Protein AF-A0A956QL73-F1 (afdb_monomer_lite)

Sequence (363 aa):
AKKAKVKLTELVEAPEGGQEKALEAMLHGGKVELSATGKEKLIGIIKQAIEMTQKPENIEKAQDISLPSGEKVGTTRVDLADLPTERETMMLDAIAKADKFIYLPGFVVTRAVAAAIVARKQELEAQGKQLDVKIIADPGVYPGGDTPNSWGVKFLEDHGITARWAMLTRSGWHDRKIHAKQLITDKGEMTGSTNFSNKGMKDNWETSTFVHFNPDDPKSVADQERSVEQFMELWQNNSFELSTLDLAGCWNRYKPAEGKEYMVEDSRNGAVKKIIGWLEDYEKETAGFMGRLAKRPDIAPVVQSLVDEGYSEGDSILKGVVSVIGERSYYEGLSQLPAYKTLMEEKAKVEAWKAKEARYHKG

Structure (mmCIF, N/CA/C/O backbone):
data_AF-A0A956QL73-F1
#
_entry.id   AF-A0A956QL73-F1
#
loop_
_atom_site.group_PDB
_atom_site.id
_atom_site.type_symbol
_atom_site.label_atom_id
_atom_site.label_alt_id
_atom_site.label_comp_id
_atom_site.label_asym_id
_atom_site.label_entity_id
_atom_site.label_seq_id
_atom_site.pdbx_PDB_ins_code
_atom_site.Cartn_x
_atom_site.Cartn_y
_atom_site.Cartn_z
_atom_site.occupancy
_atom_site.B_iso_or_equiv
_atom_site.auth_seq_id
_atom_site.auth_comp_id
_atom_site.auth_asym_id
_atom_site.auth_atom_id
_atom_site.pdbx_PDB_model_num
ATOM 1 N N . ALA A 1 1 ? 22.065 14.465 -21.845 1.00 51.94 1 ALA A N 1
ATOM 2 C CA . ALA A 1 1 ? 23.199 15.349 -22.201 1.00 51.94 1 ALA A CA 1
ATOM 3 C C . ALA A 1 1 ? 24.400 14.576 -22.757 1.00 51.94 1 ALA A C 1
ATOM 5 O O . ALA A 1 1 ? 24.557 14.558 -23.969 1.00 51.94 1 ALA A O 1
ATOM 6 N N . LYS A 1 2 ? 25.197 13.868 -21.930 1.00 39.53 2 LYS A N 1
ATOM 7 C CA . LYS A 1 2 ? 26.431 13.170 -22.372 1.00 39.53 2 LYS A CA 1
ATOM 8 C C . LYS A 1 2 ? 26.220 12.119 -23.472 1.00 39.53 2 LYS A C 1
ATOM 10 O O . LYS A 1 2 ? 26.904 12.181 -24.484 1.00 39.53 2 LYS A O 1
ATOM 15 N N . LYS A 1 3 ? 25.237 11.217 -23.329 1.00 45.09 3 LYS A N 1
ATOM 16 C CA . LYS A 1 3 ? 24.907 10.222 -24.376 1.00 45.09 3 LYS A CA 1
ATOM 17 C C . LYS A 1 3 ? 24.395 10.857 -25.678 1.00 45.09 3 LYS A C 1
ATOM 19 O O . LYS A 1 3 ? 24.649 10.330 -26.749 1.00 45.09 3 LYS A O 1
ATOM 24 N N . ALA A 1 4 ? 23.733 12.011 -25.583 1.00 56.50 4 ALA A N 1
ATOM 25 C CA . ALA A 1 4 ? 23.199 12.747 -26.731 1.00 56.50 4 ALA A CA 1
ATOM 26 C C . ALA A 1 4 ? 24.195 13.764 -27.329 1.00 56.50 4 ALA A C 1
ATOM 28 O O . ALA A 1 4 ? 23.883 14.385 -28.337 1.00 56.50 4 ALA A O 1
ATOM 29 N N . LYS A 1 5 ? 25.372 13.962 -26.707 1.00 69.81 5 LYS A N 1
ATOM 30 C CA . LYS A 1 5 ? 26.350 15.017 -27.043 1.00 69.81 5 LYS A CA 1
ATOM 31 C C . LYS A 1 5 ? 25.739 16.430 -27.110 1.00 69.81 5 LYS A C 1
ATOM 33 O O . LYS A 1 5 ? 26.093 17.223 -27.971 1.00 69.81 5 LYS A O 1
ATOM 38 N N . VAL A 1 6 ? 24.824 16.747 -26.191 1.00 69.38 6 VAL A N 1
ATOM 39 C CA . VAL A 1 6 ? 24.151 18.058 -26.125 1.00 69.38 6 VAL A CA 1
ATOM 40 C C . VAL A 1 6 ? 24.412 18.722 -24.778 1.00 69.38 6 VAL A C 1
ATOM 42 O O . VAL A 1 6 ? 24.282 18.058 -23.740 1.00 69.38 6 VAL A O 1
ATOM 45 N N . LYS A 1 7 ? 24.735 20.022 -24.782 1.00 80.12 7 LYS A N 1
ATOM 46 C CA . LYS A 1 7 ? 24.772 20.845 -23.567 1.00 80.12 7 LYS A CA 1
ATOM 47 C C . LYS A 1 7 ? 23.353 21.282 -23.207 1.00 80.12 7 LYS A C 1
ATOM 49 O O . LYS A 1 7 ? 22.652 21.864 -24.023 1.00 80.12 7 LYS A O 1
ATOM 54 N N . LEU A 1 8 ? 22.923 20.992 -21.979 1.00 75.62 8 LEU A N 1
ATOM 55 C CA . LEU A 1 8 ? 21.570 21.322 -21.500 1.00 75.62 8 LEU A CA 1
ATOM 56 C C . LEU A 1 8 ? 21.288 22.829 -21.523 1.00 75.62 8 LEU A C 1
ATOM 58 O O . LEU A 1 8 ? 20.163 23.231 -21.794 1.00 75.62 8 LEU A O 1
ATOM 62 N N . THR A 1 9 ? 22.316 23.648 -21.302 1.00 80.62 9 THR A N 1
ATOM 63 C CA . THR A 1 9 ? 22.237 25.113 -21.342 1.00 80.62 9 THR A CA 1
ATOM 64 C C . THR A 1 9 ? 21.875 25.663 -22.721 1.00 80.62 9 THR A C 1
ATOM 66 O O . THR A 1 9 ? 21.315 26.746 -22.803 1.00 80.62 9 THR A O 1
ATOM 69 N N . GLU A 1 10 ? 22.131 24.921 -23.802 1.00 82.69 10 GLU A N 1
ATOM 70 C CA . GLU A 1 10 ? 21.783 25.329 -25.172 1.00 82.69 10 GLU A CA 1
ATOM 71 C C . GLU A 1 10 ? 20.308 25.054 -25.513 1.00 82.69 10 GLU A C 1
ATOM 73 O O . GLU A 1 10 ? 19.821 25.497 -26.551 1.00 82.69 10 GLU A O 1
ATOM 78 N N . LEU A 1 11 ? 19.589 24.310 -24.664 1.00 84.25 11 LEU A N 1
ATOM 79 C CA . LEU A 1 11 ? 18.207 23.877 -24.911 1.00 84.25 11 LEU A CA 1
ATOM 80 C C . LEU A 1 11 ? 17.159 24.792 -24.290 1.00 84.25 11 LEU A C 1
ATOM 82 O O . LEU A 1 11 ? 15.985 24.694 -24.643 1.00 84.25 11 LEU A O 1
ATOM 86 N N . VAL A 1 12 ? 17.576 25.662 -23.378 1.00 85.44 12 VAL A N 1
ATOM 87 C CA . VAL A 1 12 ? 16.699 26.550 -22.622 1.00 85.44 12 VAL A CA 1
ATOM 88 C C . VAL A 1 12 ? 16.909 27.993 -23.045 1.00 85.44 12 VAL A C 1
ATOM 90 O O . VAL A 1 12 ? 18.023 28.414 -23.352 1.00 85.44 12 VAL A O 1
ATOM 93 N N . GLU A 1 13 ? 15.822 28.747 -23.079 1.00 84.56 13 GLU A N 1
ATOM 94 C CA . GLU A 1 13 ? 15.835 30.174 -23.351 1.00 84.56 13 GLU A CA 1
ATOM 95 C C . GLU A 1 13 ? 16.077 30.928 -22.040 1.00 84.56 13 GLU A C 1
ATOM 97 O O . GLU A 1 13 ? 15.314 30.810 -21.081 1.00 84.56 13 GLU A O 1
ATOM 102 N N . ALA A 1 14 ? 17.190 31.659 -21.972 1.00 80.94 14 ALA A N 1
ATOM 103 C CA . ALA A 1 14 ? 17.545 32.501 -20.836 1.00 80.94 14 ALA A CA 1
ATOM 104 C C . ALA A 1 14 ? 18.473 33.640 -21.292 1.00 80.94 14 ALA A C 1
ATOM 106 O O . ALA A 1 14 ? 19.199 33.466 -22.278 1.00 80.94 14 ALA A O 1
ATOM 107 N N . PRO A 1 15 ? 18.499 34.778 -20.570 1.00 76.94 15 PRO A N 1
ATOM 108 C CA . PRO A 1 15 ? 19.497 35.824 -20.779 1.00 76.94 15 PRO A CA 1
ATOM 109 C C . PRO A 1 15 ? 20.923 35.266 -20.707 1.00 76.94 15 PRO A C 1
ATOM 111 O O . PRO A 1 15 ? 21.173 34.261 -20.037 1.00 76.94 15 PRO A O 1
ATOM 114 N N . GLU A 1 16 ? 21.867 35.922 -21.378 1.00 73.94 16 GLU A N 1
ATOM 115 C CA . GLU A 1 16 ? 23.269 35.500 -21.418 1.00 73.94 16 GLU A CA 1
ATOM 116 C C . GLU A 1 16 ? 23.855 35.358 -19.997 1.00 73.94 16 GLU A C 1
ATOM 118 O O . GLU A 1 16 ? 23.771 36.276 -19.182 1.00 73.94 16 GLU A O 1
ATOM 123 N N . GLY A 1 17 ? 24.379 34.171 -19.665 1.00 73.25 17 GLY A N 1
ATOM 124 C CA . GLY A 1 17 ? 24.867 33.832 -18.320 1.00 73.25 17 GLY A CA 1
ATOM 125 C C . GLY A 1 17 ? 23.788 33.382 -17.319 1.00 73.25 17 GLY A C 1
ATOM 126 O O . GLY A 1 17 ? 24.114 33.039 -16.185 1.00 73.25 17 GLY A O 1
ATOM 127 N N . GLY A 1 18 ? 22.510 33.357 -17.711 1.00 79.75 18 GLY A N 1
ATOM 128 C CA . GLY A 1 18 ? 21.372 32.953 -16.873 1.00 79.75 18 GLY A CA 1
ATOM 129 C C . GLY A 1 18 ? 20.929 31.492 -17.026 1.00 79.75 18 GLY A C 1
ATOM 130 O O . GLY A 1 18 ? 20.024 31.055 -16.317 1.00 79.75 18 GLY A O 1
ATOM 131 N N . GLN A 1 19 ? 21.541 30.725 -17.932 1.00 82.38 19 GLN A N 1
ATOM 132 C CA . GLN A 1 19 ? 21.083 29.382 -18.308 1.00 82.38 19 GLN A CA 1
ATOM 133 C C . GLN A 1 19 ? 21.175 28.367 -17.158 1.00 82.38 19 GLN A C 1
ATOM 135 O O . GLN A 1 19 ? 20.284 27.534 -17.007 1.00 82.38 19 GLN A O 1
ATOM 140 N N . GLU A 1 20 ? 22.220 28.431 -16.327 1.00 79.75 20 GLU A N 1
ATOM 141 C CA . GLU A 1 20 ? 22.354 27.536 -15.166 1.00 79.75 20 GLU A CA 1
ATOM 142 C C . GLU A 1 20 ? 21.289 27.816 -14.108 1.00 79.75 20 GLU A C 1
ATOM 144 O O . GLU A 1 20 ? 20.654 26.881 -13.632 1.00 79.75 20 GLU A O 1
ATOM 149 N N . LYS A 1 21 ? 21.006 29.093 -13.825 1.00 80.19 21 LYS A N 1
ATOM 150 C CA . LYS A 1 21 ? 19.926 29.483 -12.906 1.00 80.19 21 LYS A CA 1
ATOM 151 C C . LYS A 1 21 ? 18.554 29.062 -13.420 1.00 80.19 21 LYS A C 1
ATOM 153 O O . LYS A 1 21 ? 17.709 28.654 -12.632 1.00 80.19 21 LYS A O 1
ATOM 158 N N . ALA A 1 22 ? 18.326 29.140 -14.732 1.00 77.69 22 ALA A N 1
ATOM 159 C CA . ALA A 1 22 ? 17.091 28.654 -15.337 1.00 77.69 22 ALA A CA 1
ATOM 160 C C . ALA A 1 22 ? 16.952 27.129 -15.174 1.00 77.69 22 ALA A C 1
ATOM 162 O O . ALA A 1 22 ? 15.900 26.644 -14.763 1.00 77.69 22 ALA A O 1
ATOM 163 N N . LEU A 1 23 ? 18.023 26.366 -15.418 1.00 78.88 23 LEU A N 1
ATOM 164 C CA . LEU A 1 23 ? 18.033 24.913 -15.208 1.00 78.88 23 LEU A CA 1
ATOM 165 C C . LEU A 1 23 ? 17.853 24.531 -13.731 1.00 78.88 23 LEU A C 1
ATOM 167 O O . LEU A 1 23 ? 17.123 23.590 -13.432 1.00 78.88 23 LEU A O 1
ATOM 171 N N . GLU A 1 24 ? 18.473 25.265 -12.811 1.00 78.25 24 GLU A N 1
ATOM 172 C CA . GLU A 1 24 ? 18.319 25.071 -11.368 1.00 78.25 24 GLU A CA 1
ATOM 173 C C . GLU A 1 24 ? 16.883 25.371 -10.919 1.00 78.25 24 GLU A C 1
ATOM 175 O O . GLU A 1 24 ? 16.262 24.560 -10.235 1.00 78.25 24 GLU A O 1
ATOM 180 N N . ALA A 1 25 ? 16.288 26.465 -11.404 1.00 74.31 25 ALA A N 1
ATOM 181 C CA . ALA A 1 25 ? 14.878 26.765 -11.172 1.00 74.31 25 ALA A CA 1
ATOM 182 C C . ALA A 1 25 ? 13.958 25.649 -11.698 1.00 74.31 25 ALA A C 1
ATOM 184 O O . ALA A 1 25 ? 12.982 25.300 -11.035 1.00 74.31 25 ALA A O 1
ATOM 185 N N . MET A 1 26 ? 14.284 25.040 -12.845 1.00 76.19 26 MET A N 1
ATOM 186 C CA . MET A 1 26 ? 13.537 23.906 -13.401 1.00 76.19 26 MET A CA 1
ATOM 187 C C . MET A 1 26 ? 13.586 22.668 -12.491 1.00 76.19 26 MET A C 1
ATOM 189 O O . MET A 1 26 ? 12.566 22.003 -12.311 1.00 76.19 26 MET A O 1
ATOM 193 N N . LEU A 1 27 ? 14.734 22.377 -11.868 1.00 69.88 27 LEU A N 1
ATOM 194 C CA . LEU A 1 27 ? 14.871 21.279 -10.896 1.00 69.88 27 LEU A CA 1
ATOM 195 C C . LEU A 1 27 ? 13.998 21.481 -9.647 1.00 69.88 27 LEU A C 1
ATOM 197 O O . LEU A 1 27 ? 13.644 20.511 -8.979 1.00 69.88 27 LEU A O 1
ATOM 201 N N . HIS A 1 28 ? 13.601 22.723 -9.373 1.00 69.12 28 HIS A N 1
ATOM 202 C CA . HIS A 1 28 ? 12.708 23.097 -8.280 1.00 69.12 28 HIS A CA 1
ATOM 203 C C . HIS A 1 28 ? 11.270 23.408 -8.740 1.00 69.12 28 HIS A C 1
ATOM 205 O O . HIS A 1 28 ? 10.498 24.011 -7.997 1.00 69.12 28 HIS A O 1
ATOM 211 N N . GLY A 1 29 ? 10.884 22.975 -9.948 1.00 59.59 29 GLY A N 1
ATOM 212 C CA . GLY A 1 29 ? 9.512 23.088 -10.463 1.00 59.59 29 GLY A CA 1
ATOM 213 C C . GLY A 1 29 ? 9.185 24.407 -11.174 1.00 59.59 29 GLY A C 1
ATOM 214 O O . GLY A 1 29 ? 8.025 24.656 -11.505 1.00 59.59 29 GLY A O 1
ATOM 215 N N . GLY A 1 30 ? 10.185 25.251 -11.429 1.00 70.88 30 GLY A N 1
ATOM 216 C CA . GLY A 1 30 ? 10.055 26.444 -12.261 1.00 70.88 30 GLY A CA 1
ATOM 217 C C . GLY A 1 30 ? 9.801 26.105 -13.733 1.00 70.88 30 GLY A C 1
ATOM 218 O O . GLY A 1 30 ? 10.266 25.090 -14.250 1.00 70.88 30 GLY A O 1
ATOM 219 N N . LYS A 1 31 ? 9.058 26.971 -14.431 1.00 76.38 31 LYS A N 1
ATOM 220 C CA . LYS A 1 31 ? 8.836 26.857 -15.879 1.00 76.38 31 LYS A CA 1
ATOM 221 C C . LYS A 1 31 ? 9.958 27.570 -16.627 1.00 76.38 31 LYS A C 1
ATOM 223 O O . LYS A 1 31 ? 10.271 28.712 -16.306 1.00 76.38 31 LYS A O 1
ATOM 228 N N . VAL A 1 32 ? 10.519 26.911 -17.637 1.00 79.56 32 VAL A N 1
ATOM 229 C CA . VAL A 1 32 ? 11.550 27.473 -18.518 1.00 79.56 32 VAL A CA 1
ATOM 230 C C . VAL A 1 32 ? 11.143 27.215 -19.960 1.00 79.56 32 VAL A C 1
ATOM 232 O O . VAL A 1 32 ? 10.669 26.125 -20.286 1.00 79.56 32 VAL A O 1
ATOM 235 N N . GLU A 1 33 ? 11.301 28.217 -20.816 1.00 84.56 33 GLU A N 1
ATOM 236 C CA . GLU A 1 33 ? 11.023 28.072 -22.241 1.00 84.56 33 GLU A CA 1
ATOM 237 C C . GLU A 1 33 ? 12.184 27.383 -22.965 1.00 84.56 33 GLU A C 1
ATOM 239 O O . GLU A 1 33 ? 13.348 27.488 -22.575 1.00 84.56 33 GLU A O 1
ATOM 244 N N . LEU A 1 34 ? 11.868 26.648 -24.031 1.00 86.88 34 LEU A N 1
ATOM 245 C CA . LEU A 1 34 ? 12.882 26.043 -24.889 1.00 86.88 34 LEU A CA 1
ATOM 246 C C . LEU A 1 34 ? 13.434 27.080 -25.866 1.00 86.88 34 LEU A C 1
ATOM 248 O O . LEU A 1 34 ? 12.662 27.757 -26.550 1.00 86.88 34 LEU A O 1
ATOM 252 N N . SER A 1 35 ? 14.759 27.101 -26.014 1.00 88.81 35 SER A N 1
ATOM 253 C CA . SER A 1 35 ? 15.435 27.860 -27.071 1.00 88.81 35 SER A CA 1
ATOM 254 C C . SER A 1 35 ? 15.035 27.341 -28.461 1.00 88.81 35 SER A C 1
ATOM 256 O O . SER A 1 35 ? 14.454 26.259 -28.596 1.00 88.81 35 SER A O 1
ATOM 258 N N . ALA A 1 36 ? 15.396 28.062 -29.526 1.00 88.69 36 ALA A N 1
ATOM 259 C CA . ALA A 1 36 ? 15.211 27.579 -30.899 1.00 88.69 36 ALA A CA 1
ATOM 260 C C . ALA A 1 36 ? 15.843 26.185 -31.115 1.00 88.69 36 ALA A C 1
ATOM 262 O O . ALA A 1 36 ? 15.181 25.275 -31.614 1.00 88.69 36 ALA A O 1
ATOM 263 N N . THR A 1 37 ? 17.073 25.984 -30.631 1.00 86.81 37 THR A N 1
ATOM 264 C CA . THR A 1 37 ? 17.778 24.692 -30.657 1.00 86.81 37 THR A CA 1
ATOM 265 C C . THR A 1 37 ? 17.057 23.621 -29.829 1.00 86.81 37 THR A C 1
ATOM 267 O O . THR A 1 37 ? 16.984 22.458 -30.232 1.00 86.81 37 THR A O 1
ATOM 270 N N . GLY A 1 38 ? 16.504 23.994 -28.670 1.00 86.50 38 GLY A N 1
ATOM 271 C CA . GLY A 1 38 ? 15.701 23.105 -27.827 1.00 86.50 38 GLY A CA 1
ATOM 272 C C . GLY A 1 38 ? 14.428 22.628 -28.527 1.00 86.50 38 GLY A C 1
ATOM 273 O O . GLY A 1 38 ? 14.144 21.428 -28.542 1.00 86.50 38 GLY A O 1
ATOM 274 N N . LYS A 1 39 ? 13.704 23.552 -29.170 1.00 90.06 39 LYS A N 1
ATOM 275 C CA . LYS A 1 39 ? 12.500 23.269 -29.967 1.00 90.06 39 LYS A CA 1
ATOM 276 C C . LYS A 1 39 ? 12.820 22.353 -31.149 1.00 90.06 39 LYS A C 1
ATOM 278 O O . LYS A 1 39 ? 12.128 21.357 -31.344 1.00 90.06 39 LYS A O 1
ATOM 283 N N . GLU A 1 40 ? 13.894 22.630 -31.889 1.00 90.31 40 GLU A N 1
ATOM 284 C CA . GLU A 1 40 ? 14.329 21.800 -33.019 1.00 90.31 40 GLU A CA 1
ATOM 285 C C . GLU A 1 40 ? 14.643 20.361 -32.586 1.00 90.31 40 GLU A C 1
ATOM 287 O O . GLU A 1 40 ? 14.163 19.405 -33.199 1.00 90.31 40 GLU A O 1
ATOM 292 N N . LYS A 1 41 ? 15.385 20.182 -31.485 1.00 85.94 41 LYS A N 1
ATOM 293 C CA . LYS A 1 41 ? 15.689 18.842 -30.962 1.00 85.94 41 LYS A CA 1
ATOM 294 C C . LYS A 1 41 ? 14.451 18.109 -30.461 1.00 85.94 41 LYS A C 1
ATOM 296 O O . LYS A 1 41 ? 14.337 16.911 -30.711 1.00 85.94 41 LYS A O 1
ATOM 301 N N . LEU A 1 42 ? 13.530 18.799 -29.787 1.00 85.81 42 LEU A N 1
ATOM 302 C CA . LEU A 1 42 ? 12.261 18.205 -29.367 1.00 85.81 42 LEU A CA 1
ATOM 303 C C . LEU A 1 42 ? 11.462 17.712 -30.581 1.00 85.81 42 LEU A C 1
ATOM 305 O O . LEU A 1 42 ? 11.022 16.566 -30.594 1.00 85.81 42 LEU A O 1
ATOM 309 N N . ILE A 1 43 ? 11.341 18.538 -31.624 1.00 88.88 43 ILE A N 1
ATOM 310 C CA . ILE A 1 43 ? 10.680 18.158 -32.881 1.00 88.88 43 ILE A CA 1
ATOM 311 C C . ILE A 1 43 ? 11.383 16.957 -33.524 1.00 88.88 43 ILE A C 1
ATOM 313 O O . ILE A 1 43 ? 10.711 16.040 -33.988 1.00 88.88 43 ILE A O 1
ATOM 317 N N . GLY A 1 44 ? 12.718 16.928 -33.533 1.00 88.25 44 GLY A N 1
ATOM 318 C CA . GLY A 1 44 ? 13.492 15.794 -34.039 1.00 88.25 44 GLY A CA 1
ATOM 319 C C . GLY A 1 44 ? 13.195 14.489 -33.296 1.00 88.25 44 GLY A C 1
ATOM 320 O O . GLY A 1 44 ? 12.982 13.463 -33.935 1.00 88.25 44 GLY A O 1
ATOM 321 N N . ILE A 1 45 ? 13.105 14.532 -31.963 1.00 84.50 45 ILE A N 1
ATOM 322 C CA . ILE A 1 45 ? 12.739 13.369 -31.138 1.00 84.50 45 ILE A CA 1
ATOM 323 C C . ILE A 1 45 ? 11.304 12.921 -31.435 1.00 84.50 45 ILE A C 1
ATOM 325 O O . ILE A 1 45 ? 11.061 11.726 -31.585 1.00 84.50 45 ILE A O 1
ATOM 329 N N . ILE A 1 46 ? 10.361 13.860 -31.563 1.00 84.50 46 ILE A N 1
ATOM 330 C CA . ILE A 1 46 ? 8.966 13.552 -31.915 1.00 84.50 46 ILE A CA 1
ATOM 331 C C . ILE A 1 46 ? 8.901 12.872 -33.287 1.00 84.50 46 ILE A C 1
ATOM 333 O O . ILE A 1 46 ? 8.247 11.842 -33.426 1.00 84.50 46 ILE A O 1
ATOM 337 N N . LYS A 1 47 ? 9.614 13.400 -34.290 1.00 88.44 47 LYS A N 1
ATOM 338 C CA . LYS A 1 47 ? 9.685 12.793 -35.627 1.00 88.44 47 LYS A CA 1
ATOM 339 C C . LYS A 1 47 ? 10.284 11.394 -35.582 1.00 88.44 47 LYS A C 1
ATOM 341 O O . LYS A 1 47 ? 9.690 10.486 -36.141 1.00 88.44 47 LYS A O 1
ATOM 346 N N . GLN A 1 48 ? 11.385 11.197 -34.859 1.00 86.88 48 GLN A N 1
ATOM 347 C CA . GLN A 1 48 ? 11.975 9.869 -34.680 1.00 86.88 48 GLN A CA 1
ATOM 348 C C . GLN A 1 48 ? 11.009 8.895 -34.000 1.00 86.88 48 GLN A C 1
ATOM 350 O O . GLN A 1 48 ? 10.935 7.738 -34.399 1.00 86.88 48 GLN A O 1
ATOM 355 N N . ALA A 1 49 ? 10.251 9.342 -32.996 1.00 83.38 49 ALA A N 1
ATOM 356 C CA . ALA A 1 49 ? 9.238 8.508 -32.359 1.00 83.38 49 ALA A CA 1
ATOM 357 C C . ALA A 1 49 ? 8.137 8.103 -33.355 1.00 83.38 49 ALA A C 1
ATOM 359 O O . ALA A 1 49 ? 7.779 6.930 -33.408 1.00 83.38 49 ALA A O 1
ATOM 360 N N . ILE A 1 50 ? 7.662 9.039 -34.184 1.00 85.44 50 ILE A N 1
ATOM 361 C CA . ILE A 1 50 ? 6.689 8.767 -35.255 1.00 85.44 50 ILE A CA 1
ATOM 362 C C . ILE A 1 50 ? 7.272 7.802 -36.300 1.00 85.44 50 ILE A C 1
ATOM 364 O O . ILE A 1 50 ? 6.628 6.832 -36.678 1.00 85.44 50 ILE A O 1
ATOM 368 N N . GLU A 1 51 ? 8.502 8.025 -36.756 1.00 90.06 51 GLU A N 1
ATOM 369 C CA . GLU A 1 51 ? 9.174 7.141 -37.717 1.00 90.06 51 GLU A CA 1
ATOM 370 C C . GLU A 1 51 ? 9.341 5.726 -37.153 1.00 90.06 51 GLU A C 1
ATOM 372 O O . GLU A 1 51 ? 9.127 4.742 -37.857 1.00 90.06 51 GLU A O 1
ATOM 377 N N . MET A 1 52 ? 9.678 5.608 -35.865 1.00 83.94 52 MET A N 1
ATOM 378 C CA . MET A 1 52 ? 9.778 4.323 -35.178 1.00 83.94 52 MET A CA 1
ATOM 379 C C . MET A 1 52 ? 8.429 3.604 -35.115 1.00 83.94 52 MET A C 1
ATOM 381 O O . MET A 1 52 ? 8.395 2.400 -35.364 1.00 83.94 52 MET A O 1
ATOM 385 N N . THR A 1 53 ? 7.325 4.296 -34.815 1.00 79.44 53 THR A N 1
ATOM 386 C CA . THR A 1 53 ? 5.990 3.668 -34.794 1.00 79.44 53 THR A CA 1
ATOM 387 C C . THR A 1 53 ? 5.498 3.293 -36.191 1.00 79.44 53 THR A C 1
ATOM 389 O O . THR A 1 53 ? 4.744 2.335 -36.322 1.00 79.44 53 THR A O 1
ATOM 392 N N . GLN A 1 54 ? 5.972 3.977 -37.236 1.00 88.88 54 GLN A N 1
ATOM 393 C CA . GLN A 1 54 ? 5.646 3.692 -38.638 1.00 88.88 54 GLN A CA 1
ATOM 394 C C . GLN A 1 54 ? 6.581 2.684 -39.323 1.00 88.88 54 GLN A C 1
ATOM 396 O O . GLN A 1 54 ? 6.455 2.443 -40.525 1.00 88.88 54 GLN A O 1
ATOM 401 N N . LYS A 1 55 ? 7.524 2.069 -38.600 1.00 92.69 55 LYS A N 1
ATOM 402 C CA . LYS A 1 55 ? 8.339 0.989 -39.172 1.00 92.69 55 LYS A CA 1
ATOM 403 C C . LYS A 1 55 ? 7.444 -0.157 -39.661 1.00 92.69 55 LYS A C 1
ATOM 405 O O . LYS A 1 55 ? 6.528 -0.524 -38.925 1.00 92.69 55 LYS A O 1
ATOM 410 N N . PRO A 1 56 ? 7.738 -0.774 -40.823 1.00 91.81 56 PRO A N 1
ATOM 411 C CA . PRO A 1 56 ? 6.934 -1.872 -41.362 1.00 91.81 56 PRO A CA 1
ATOM 412 C C . PRO A 1 56 ? 6.656 -2.982 -40.342 1.00 91.81 56 PRO A C 1
ATOM 414 O O . PRO A 1 56 ? 5.509 -3.363 -40.171 1.00 91.81 56 PRO A O 1
ATOM 417 N N . GLU A 1 57 ? 7.671 -3.394 -39.575 1.00 90.88 57 GLU A N 1
ATOM 418 C CA . GLU A 1 57 ? 7.550 -4.408 -38.514 1.00 90.88 57 GLU A CA 1
ATOM 419 C C . GLU A 1 57 ? 6.548 -4.023 -37.408 1.00 90.88 57 GLU A C 1
ATOM 421 O O . GLU A 1 57 ? 5.873 -4.877 -36.842 1.00 90.88 57 GLU A O 1
ATOM 426 N N . ASN A 1 58 ? 6.456 -2.734 -37.064 1.00 82.62 58 ASN A N 1
ATOM 427 C CA . ASN A 1 58 ? 5.535 -2.246 -36.036 1.00 82.62 58 ASN A CA 1
ATOM 428 C C . ASN A 1 58 ? 4.119 -2.070 -36.589 1.00 82.62 58 ASN A C 1
ATOM 430 O O . ASN A 1 58 ? 3.156 -2.341 -35.876 1.00 82.62 58 ASN A O 1
ATOM 434 N N . ILE A 1 59 ? 3.992 -1.656 -37.853 1.00 88.12 59 ILE A N 1
ATOM 435 C CA . ILE A 1 59 ? 2.705 -1.609 -38.555 1.00 88.12 59 ILE A CA 1
ATOM 436 C C . ILE A 1 59 ? 2.135 -3.022 -38.695 1.00 88.12 59 ILE A C 1
ATOM 438 O O . ILE A 1 59 ? 0.964 -3.223 -38.398 1.00 88.12 59 ILE A O 1
ATOM 442 N N . GLU A 1 60 ? 2.957 -3.997 -39.082 1.00 87.88 60 GLU A N 1
ATOM 443 C CA . GLU A 1 60 ? 2.564 -5.404 -39.195 1.00 87.88 60 GLU A CA 1
ATOM 444 C C . GLU A 1 60 ? 2.073 -5.949 -37.849 1.00 87.88 60 GLU A C 1
ATOM 446 O O . GLU A 1 60 ? 0.962 -6.463 -37.765 1.00 87.88 60 GLU A O 1
ATOM 451 N N . LYS A 1 61 ? 2.824 -5.721 -36.761 1.00 83.00 61 LYS A N 1
ATOM 452 C CA . LYS A 1 61 ? 2.386 -6.077 -35.399 1.00 83.00 61 LYS A CA 1
ATOM 453 C C . LYS A 1 61 ? 1.088 -5.387 -34.978 1.00 83.00 61 LYS A C 1
ATOM 455 O O . LYS A 1 61 ? 0.285 -5.984 -34.273 1.00 83.00 61 LYS A O 1
ATOM 460 N N . ALA A 1 62 ? 0.880 -4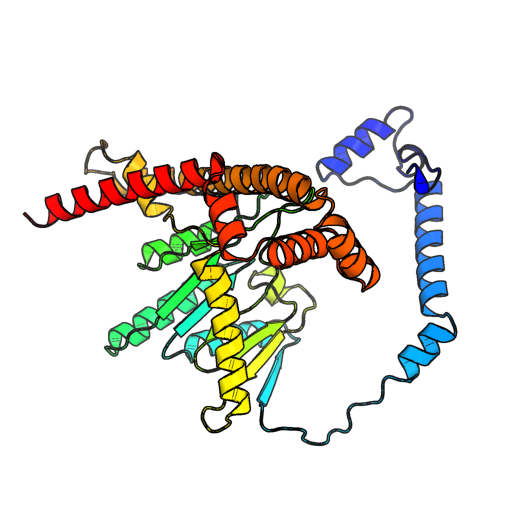.129 -35.368 1.00 79.94 62 ALA A N 1
ATOM 461 C CA . ALA A 1 62 ? -0.357 -3.413 -35.065 1.00 79.94 62 ALA A CA 1
ATOM 462 C C . ALA A 1 62 ? -1.549 -3.948 -35.878 1.00 79.94 62 ALA A C 1
ATOM 464 O O . ALA A 1 62 ? -2.671 -3.955 -35.382 1.00 79.94 62 ALA A O 1
ATOM 465 N N . GLN A 1 63 ? -1.312 -4.400 -37.111 1.00 82.44 63 GLN A N 1
ATOM 466 C CA . GLN A 1 63 ? -2.318 -5.017 -37.979 1.00 82.44 63 GLN A CA 1
ATOM 467 C C . GLN A 1 63 ? -2.655 -6.458 -37.575 1.00 82.44 63 GLN A C 1
ATOM 469 O O . GLN A 1 63 ? -3.761 -6.912 -37.855 1.00 82.44 63 GLN A O 1
ATOM 474 N N . ASP A 1 64 ? -1.743 -7.145 -36.885 1.00 79.69 64 ASP A N 1
ATOM 475 C CA . ASP A 1 64 ? -1.971 -8.461 -36.270 1.00 79.69 64 ASP A CA 1
ATOM 476 C C . ASP A 1 64 ? -2.943 -8.404 -35.070 1.00 79.69 64 ASP A C 1
ATOM 478 O O . ASP A 1 64 ? -3.426 -9.423 -34.578 1.00 79.69 64 ASP A O 1
ATOM 482 N N . ILE A 1 65 ? -3.304 -7.203 -34.604 1.00 75.81 65 ILE A N 1
ATOM 483 C CA . ILE A 1 65 ? -4.348 -7.023 -33.592 1.00 75.81 65 ILE A CA 1
ATOM 484 C C . ILE A 1 65 ? -5.715 -7.230 -34.257 1.00 75.81 65 ILE A C 1
ATOM 486 O O . ILE A 1 65 ? -6.312 -6.311 -34.819 1.00 75.81 65 ILE A O 1
ATOM 490 N N . SER A 1 66 ? -6.235 -8.454 -34.179 1.00 72.88 66 SER A N 1
ATOM 491 C CA . SER A 1 66 ? -7.595 -8.762 -34.621 1.00 72.88 66 SER A CA 1
ATOM 492 C C . SER A 1 66 ? -8.636 -8.076 -33.734 1.00 72.88 66 SER A C 1
ATOM 494 O O . SER A 1 66 ? -8.471 -8.003 -32.513 1.00 72.88 66 SER A O 1
ATOM 496 N N . LEU A 1 67 ? -9.755 -7.651 -34.329 1.00 69.81 67 LEU A N 1
ATOM 497 C CA . LEU A 1 67 ? -10.928 -7.257 -33.551 1.00 69.81 67 LEU A CA 1
ATOM 498 C C . LEU A 1 67 ? -11.351 -8.424 -32.639 1.00 69.81 67 LEU A C 1
ATOM 500 O O . LEU A 1 67 ? -11.338 -9.574 -33.090 1.00 69.81 67 LEU A O 1
ATOM 504 N N . PRO A 1 68 ? -11.728 -8.160 -31.376 1.00 66.50 68 PRO A N 1
ATOM 505 C CA . PRO A 1 68 ? -12.200 -9.209 -30.483 1.00 66.50 68 PRO A CA 1
ATOM 506 C C . PRO A 1 68 ? -13.404 -9.916 -31.116 1.00 66.50 68 PRO A C 1
ATOM 508 O O . PRO A 1 68 ? -14.292 -9.262 -31.663 1.00 66.50 68 PRO A O 1
ATOM 511 N N . SER A 1 69 ? -13.445 -11.249 -31.036 1.00 69.19 69 SER A N 1
ATOM 512 C CA . SER A 1 69 ? -14.419 -12.081 -31.763 1.00 69.19 69 SER A CA 1
ATOM 513 C C . SER A 1 69 ? -15.880 -11.855 -31.350 1.00 69.19 69 SER A C 1
ATOM 515 O O . SER A 1 69 ? -16.780 -12.427 -31.960 1.00 69.19 69 SER A O 1
ATOM 517 N N . GLY A 1 70 ? -16.137 -11.067 -30.298 1.00 62.00 70 GLY A N 1
ATOM 518 C CA . GLY A 1 70 ? -17.458 -10.901 -29.679 1.00 62.00 70 GLY A CA 1
ATOM 519 C C . GLY A 1 70 ? -18.010 -12.194 -29.066 1.00 62.00 70 GLY A C 1
ATOM 520 O O . GLY A 1 70 ? -19.072 -12.183 -28.446 1.00 62.00 70 GLY A O 1
ATOM 521 N N . GLU A 1 71 ? -17.296 -13.307 -29.228 1.00 74.81 71 GLU A N 1
ATOM 522 C CA . GLU A 1 71 ? -17.657 -14.604 -28.700 1.00 74.81 71 GLU A CA 1
ATOM 523 C C . GLU A 1 71 ? -17.492 -14.577 -27.185 1.00 74.81 71 GLU A C 1
ATOM 525 O O . GLU A 1 71 ? -16.488 -14.098 -26.648 1.00 74.81 71 GLU A O 1
ATOM 530 N N . LYS A 1 72 ? -18.500 -15.080 -26.473 1.00 68.31 72 LYS A N 1
ATOM 531 C CA . LYS A 1 72 ? -18.426 -15.186 -25.021 1.00 68.31 72 LYS A CA 1
ATOM 532 C C . LYS A 1 72 ? -17.400 -16.258 -24.663 1.00 68.31 72 LYS A C 1
ATOM 534 O O . LYS A 1 72 ? -17.709 -17.446 -24.670 1.00 68.31 72 LYS A O 1
ATOM 539 N N . VAL A 1 73 ? -16.195 -15.827 -24.310 1.00 67.19 73 VAL A N 1
ATOM 540 C CA . VAL A 1 73 ? -15.152 -16.703 -23.778 1.00 67.19 73 VAL A CA 1
ATOM 541 C C . VAL A 1 73 ? -15.165 -16.607 -22.255 1.00 67.19 73 VAL A C 1
ATOM 543 O O . VAL A 1 73 ? -14.837 -15.573 -21.680 1.00 67.19 73 VAL A O 1
ATOM 546 N N . GLY A 1 74 ? -15.545 -17.701 -21.596 1.00 69.94 74 GLY A N 1
ATOM 547 C CA . GLY A 1 74 ? -15.562 -17.805 -20.137 1.00 69.94 74 GLY A CA 1
ATOM 548 C C . GLY A 1 74 ? -16.853 -17.336 -19.455 1.00 69.94 74 GLY A C 1
ATOM 549 O O . GLY A 1 74 ? -17.850 -16.958 -20.076 1.00 69.94 74 GLY A O 1
ATOM 550 N N . THR A 1 75 ? -16.834 -17.436 -18.130 1.00 75.69 75 THR A N 1
ATOM 551 C CA . THR A 1 75 ? -17.956 -17.198 -17.205 1.00 75.69 75 THR A CA 1
ATOM 552 C C . THR A 1 75 ? -17.768 -15.947 -16.350 1.00 75.69 75 THR A C 1
ATOM 554 O O . THR A 1 75 ? -18.729 -15.485 -15.736 1.00 75.69 75 THR A O 1
ATOM 557 N N . THR A 1 76 ? -16.564 -15.373 -16.344 1.00 81.12 76 THR A N 1
ATOM 558 C CA . THR A 1 76 ? -16.215 -14.168 -15.590 1.00 81.12 76 THR A CA 1
ATOM 559 C C . THR A 1 76 ? -16.904 -12.942 -16.177 1.00 81.12 76 THR A C 1
ATOM 561 O O . THR A 1 76 ? -16.788 -12.653 -17.369 1.00 81.12 76 THR A O 1
ATOM 564 N N . ARG A 1 77 ? -17.606 -12.190 -15.328 1.00 87.81 77 ARG A N 1
ATOM 565 C CA . ARG A 1 77 ? -18.137 -10.875 -15.684 1.00 87.81 77 ARG A CA 1
ATOM 566 C C . ARG A 1 77 ? -17.098 -9.812 -15.344 1.00 87.81 77 ARG A C 1
ATOM 568 O O . ARG A 1 77 ? -16.595 -9.781 -14.223 1.00 87.81 77 ARG A O 1
ATOM 575 N N . VAL A 1 78 ? -16.834 -8.922 -16.294 1.00 90.69 78 VAL A N 1
ATOM 576 C CA . VAL A 1 78 ? -15.984 -7.746 -16.100 1.00 90.69 78 VAL A CA 1
ATOM 577 C C . VAL A 1 78 ? -16.781 -6.518 -16.510 1.00 90.69 78 VAL A C 1
ATOM 579 O O . VAL A 1 78 ? -17.282 -6.461 -17.631 1.00 90.69 78 VAL A O 1
ATOM 582 N N . ASP A 1 79 ? -16.902 -5.554 -15.605 1.00 92.81 79 ASP A N 1
ATOM 583 C CA . ASP A 1 79 ? -17.442 -4.237 -15.927 1.00 92.81 79 ASP A CA 1
ATOM 584 C C . ASP A 1 79 ? -16.271 -3.290 -16.236 1.00 92.81 79 ASP A C 1
ATOM 586 O O . ASP A 1 79 ? -15.245 -3.330 -15.556 1.00 92.81 79 ASP A O 1
ATOM 590 N N . LEU A 1 80 ? -16.410 -2.448 -17.261 1.00 93.50 80 LEU A N 1
ATOM 591 C CA . LEU A 1 80 ? -15.418 -1.440 -17.649 1.00 93.50 80 LEU A CA 1
ATOM 592 C C . LEU A 1 80 ? -15.939 -0.046 -17.296 1.00 93.50 80 LEU A C 1
ATOM 594 O O . LEU A 1 80 ? -17.132 0.222 -17.431 1.00 93.50 80 LEU A O 1
ATOM 598 N N . ALA A 1 81 ? -15.044 0.824 -16.844 1.00 92.00 81 ALA A N 1
ATOM 599 C CA . ALA A 1 81 ? -15.329 2.211 -16.518 1.00 92.00 81 ALA A CA 1
ATOM 600 C C . ALA A 1 81 ? -14.233 3.113 -17.086 1.00 92.00 81 ALA A C 1
ATOM 602 O O . ALA A 1 81 ? -13.106 3.125 -16.583 1.00 92.00 81 ALA A O 1
ATOM 603 N N . ASP A 1 82 ? -14.598 3.895 -18.097 1.00 90.56 82 ASP A N 1
ATOM 604 C CA . ASP A 1 82 ? -13.709 4.851 -18.763 1.00 90.56 82 ASP A CA 1
ATOM 605 C C . ASP A 1 82 ? -14.079 6.291 -18.387 1.00 90.56 82 ASP A C 1
ATOM 607 O O . ASP A 1 82 ? -13.222 7.171 -18.246 1.00 90.56 82 ASP A O 1
ATOM 611 N N . LEU A 1 83 ? -15.367 6.557 -18.152 1.00 91.06 83 LEU A N 1
ATOM 612 C CA . LEU A 1 83 ? -15.821 7.879 -17.748 1.00 91.06 83 LEU A CA 1
ATOM 613 C C . LEU A 1 83 ? -15.551 8.121 -16.256 1.00 91.06 83 LEU A C 1
ATOM 615 O O . LEU A 1 83 ? -15.674 7.206 -15.439 1.00 91.06 83 LEU A O 1
ATOM 619 N N . PRO A 1 84 ? -15.235 9.366 -15.852 1.00 91.06 84 PRO A N 1
ATOM 620 C CA . PRO A 1 84 ? -15.098 9.738 -14.444 1.00 91.06 84 PRO A CA 1
ATOM 621 C C . PRO A 1 84 ? -16.207 9.206 -13.524 1.00 91.06 84 PRO A C 1
ATOM 623 O O . PRO A 1 84 ? -15.943 8.559 -12.513 1.00 91.06 84 PRO A O 1
ATOM 626 N N . THR A 1 85 ? -17.466 9.413 -13.914 1.00 89.62 85 THR A N 1
ATOM 627 C CA . THR A 1 85 ? -18.639 8.997 -13.135 1.00 89.62 85 THR A CA 1
ATOM 628 C C . THR A 1 85 ? -18.768 7.484 -13.025 1.00 89.62 85 THR A C 1
ATOM 630 O O . THR A 1 85 ? -19.218 6.985 -11.996 1.00 89.62 85 THR A O 1
ATOM 633 N N . GLU A 1 86 ? -18.373 6.743 -14.061 1.00 92.94 86 GLU A N 1
ATOM 634 C CA . GLU A 1 86 ? -18.371 5.277 -14.042 1.00 92.94 86 GLU A CA 1
ATOM 635 C C . GLU A 1 86 ? -17.323 4.763 -13.055 1.00 92.94 86 GLU A C 1
ATOM 637 O O . GLU A 1 86 ? -17.625 3.888 -12.250 1.00 92.94 86 GLU A O 1
ATOM 642 N N . ARG A 1 87 ? -16.121 5.355 -13.055 1.00 92.56 87 ARG A N 1
ATOM 643 C CA . ARG A 1 87 ? -15.015 4.965 -12.165 1.00 92.56 87 ARG A CA 1
ATOM 644 C C . ARG A 1 87 ? -15.340 5.243 -10.699 1.00 92.56 87 ARG A C 1
ATOM 646 O O . ARG A 1 87 ? -15.114 4.386 -9.845 1.00 92.56 87 ARG A O 1
ATOM 653 N N . GLU A 1 88 ? -15.922 6.406 -10.407 1.00 90.88 88 GLU A N 1
ATOM 654 C CA . GLU A 1 88 ? -16.386 6.738 -9.054 1.00 90.88 88 GLU A CA 1
ATOM 655 C C . GLU A 1 88 ? -17.509 5.806 -8.594 1.00 90.88 88 GLU A C 1
ATOM 657 O O . GLU A 1 88 ? -17.455 5.287 -7.478 1.00 90.88 88 GLU A O 1
ATOM 662 N N . THR A 1 89 ? -18.498 5.557 -9.458 1.00 92.00 89 THR A N 1
ATOM 663 C CA . THR A 1 89 ? -19.625 4.667 -9.144 1.00 92.00 89 THR A CA 1
ATOM 664 C C . THR A 1 89 ? -19.137 3.246 -8.906 1.00 92.00 89 THR A C 1
ATOM 666 O O . THR A 1 89 ? -19.524 2.638 -7.917 1.00 92.00 89 THR A O 1
ATOM 669 N N . MET A 1 90 ? -18.244 2.739 -9.756 1.00 94.06 90 MET A N 1
ATOM 670 C CA . MET A 1 90 ? -17.647 1.410 -9.633 1.00 94.06 90 MET A CA 1
ATOM 671 C C . MET A 1 90 ? -16.916 1.238 -8.297 1.00 94.06 90 MET A C 1
ATOM 673 O O . MET A 1 90 ? -17.146 0.254 -7.599 1.00 94.06 90 MET A O 1
ATOM 677 N N . MET A 1 91 ? -16.081 2.204 -7.901 1.00 94.06 91 MET A N 1
ATOM 678 C CA . MET A 1 91 ? -15.384 2.160 -6.612 1.00 94.06 91 MET A CA 1
ATOM 679 C C . MET A 1 91 ? -16.365 2.185 -5.430 1.00 94.06 91 MET A C 1
ATOM 681 O O . MET A 1 91 ? -16.233 1.390 -4.499 1.00 94.06 91 MET A O 1
ATOM 685 N N . LEU A 1 92 ? -17.335 3.104 -5.443 1.00 93.69 92 LEU A N 1
ATOM 686 C CA . LEU A 1 92 ? -18.308 3.236 -4.355 1.00 93.69 92 LEU A CA 1
ATOM 687 C C . LEU A 1 92 ? -19.208 2.003 -4.247 1.00 93.69 92 LEU A C 1
ATOM 689 O O . LEU A 1 92 ? -19.476 1.548 -3.140 1.00 93.69 92 LEU A O 1
ATOM 693 N N . ASP A 1 93 ? -19.630 1.441 -5.377 1.00 94.44 93 ASP A N 1
ATOM 694 C CA . ASP A 1 93 ? -20.441 0.227 -5.449 1.00 94.44 93 ASP A CA 1
ATOM 695 C C . ASP A 1 93 ? -19.662 -1.002 -4.961 1.00 94.44 93 ASP A C 1
ATOM 697 O O . ASP A 1 93 ? -20.190 -1.789 -4.175 1.00 94.44 93 ASP A O 1
ATOM 701 N N . ALA A 1 94 ? -18.381 -1.123 -5.330 1.00 95.75 94 ALA A N 1
ATOM 702 C CA . ALA A 1 94 ? -17.498 -2.170 -4.821 1.00 95.75 94 ALA A CA 1
ATOM 703 C C . ALA A 1 94 ? -17.391 -2.130 -3.288 1.00 95.75 94 ALA A C 1
ATOM 705 O O . ALA A 1 94 ? -17.525 -3.166 -2.636 1.00 95.75 94 ALA A O 1
ATOM 706 N N . ILE A 1 95 ? -17.202 -0.938 -2.707 1.00 97.44 95 ILE A N 1
ATOM 707 C CA . ILE A 1 95 ? -17.168 -0.745 -1.250 1.00 97.44 95 ILE A CA 1
ATOM 708 C C . ILE A 1 95 ? -18.536 -1.064 -0.638 1.00 97.44 95 ILE A C 1
ATOM 710 O O . ILE A 1 95 ? -18.613 -1.835 0.313 1.00 97.44 95 ILE A O 1
ATOM 714 N N . ALA A 1 96 ? -19.618 -0.508 -1.185 1.00 96.56 96 ALA A N 1
ATOM 715 C CA . ALA A 1 96 ? -20.965 -0.649 -0.636 1.00 96.56 96 ALA A CA 1
ATOM 716 C C . ALA A 1 96 ? -21.479 -2.097 -0.651 1.00 96.56 96 ALA A C 1
ATOM 718 O O . ALA A 1 96 ? -22.259 -2.479 0.216 1.00 96.56 96 ALA A O 1
ATOM 719 N N . LYS A 1 97 ? -21.043 -2.915 -1.615 1.00 95.88 97 LYS A N 1
ATOM 720 C CA . LYS A 1 97 ? -21.434 -4.329 -1.733 1.00 95.88 97 LYS A CA 1
ATOM 721 C C . LYS A 1 97 ? -20.544 -5.294 -0.955 1.00 95.88 97 LYS A C 1
ATOM 723 O O . LYS A 1 97 ? -20.896 -6.468 -0.853 1.00 95.88 97 LYS A O 1
ATOM 728 N N . ALA A 1 98 ? -19.405 -4.844 -0.431 1.00 97.88 98 ALA A N 1
ATOM 729 C CA . ALA A 1 98 ? -18.525 -5.696 0.359 1.00 97.88 98 ALA A CA 1
ATOM 730 C C . ALA A 1 98 ? -19.235 -6.145 1.644 1.00 97.88 98 ALA A C 1
ATOM 732 O O . ALA A 1 98 ? -19.785 -5.322 2.374 1.00 97.88 98 ALA A O 1
ATOM 733 N N . ASP A 1 99 ? -19.225 -7.443 1.927 1.00 97.25 99 ASP A N 1
ATOM 734 C CA . ASP A 1 99 ? -19.870 -8.038 3.103 1.00 97.25 99 ASP A CA 1
ATOM 735 C C . ASP A 1 99 ? -18.868 -8.676 4.065 1.00 97.25 99 ASP A C 1
ATOM 737 O O . ASP A 1 99 ? -19.148 -8.759 5.260 1.00 97.25 99 ASP A O 1
ATOM 741 N N . LYS A 1 100 ? -17.731 -9.166 3.556 1.00 97.69 100 LYS A N 1
ATOM 742 C CA . LYS A 1 100 ? -16.759 -9.919 4.366 1.00 97.69 100 LYS A CA 1
ATOM 743 C C . LYS A 1 100 ? -15.456 -9.163 4.552 1.00 97.69 100 LYS A C 1
ATOM 745 O O . LYS A 1 100 ? -14.964 -9.080 5.674 1.00 97.69 100 LYS A O 1
ATOM 750 N N . PHE A 1 101 ? -14.901 -8.612 3.473 1.00 98.38 101 PHE A N 1
ATOM 751 C CA . PHE A 1 101 ? -13.629 -7.903 3.541 1.00 98.38 101 PHE A CA 1
ATOM 752 C C . PHE A 1 101 ? -13.490 -6.792 2.500 1.00 98.38 101 PHE A C 1
ATOM 754 O O . PHE A 1 101 ? -14.119 -6.824 1.442 1.00 98.38 101 PHE A O 1
ATOM 761 N N . ILE A 1 102 ? -12.617 -5.833 2.813 1.00 98.31 102 ILE A N 1
ATOM 762 C CA . ILE A 1 102 ? -12.106 -4.804 1.905 1.00 98.31 102 ILE A CA 1
ATOM 763 C C . ILE A 1 102 ? -10.589 -4.730 2.071 1.00 98.31 102 ILE A C 1
ATOM 765 O O . ILE A 1 102 ? -10.100 -4.314 3.125 1.00 98.31 102 ILE A O 1
ATOM 769 N N . TYR A 1 103 ? -9.851 -5.083 1.021 1.00 98.00 103 TYR A N 1
ATOM 770 C CA . TYR A 1 103 ? -8.394 -4.992 0.957 1.00 98.00 103 TYR A CA 1
ATOM 771 C C . TYR A 1 103 ? -7.968 -3.961 -0.086 1.00 98.00 103 TYR A C 1
ATOM 773 O O . TYR A 1 103 ? -8.386 -4.015 -1.242 1.00 98.00 103 TYR A O 1
ATOM 781 N N . LEU A 1 104 ? -7.146 -2.998 0.330 1.00 95.81 104 LEU A N 1
ATOM 782 C CA . LEU A 1 104 ? -6.762 -1.858 -0.500 1.00 95.81 104 LEU A CA 1
ATOM 783 C C . LEU A 1 104 ? -5.249 -1.603 -0.391 1.00 95.81 104 LEU A C 1
ATOM 785 O O . LEU A 1 104 ? -4.795 -1.025 0.603 1.00 95.81 104 LEU A O 1
ATOM 789 N N . PRO A 1 105 ? -4.444 -2.023 -1.386 1.00 91.88 105 PRO A N 1
ATOM 790 C CA . PRO A 1 105 ? -3.084 -1.532 -1.562 1.00 91.88 105 PRO A CA 1
ATOM 791 C C . PRO A 1 105 ? -3.159 -0.156 -2.237 1.00 91.88 105 PRO A C 1
ATOM 793 O O . PRO A 1 105 ? -3.311 -0.025 -3.449 1.00 91.88 105 PRO A O 1
ATOM 796 N N . GLY A 1 106 ? -3.126 0.895 -1.426 1.00 79.38 106 GLY A N 1
ATOM 797 C CA . GLY A 1 106 ? -3.417 2.254 -1.851 1.00 79.38 106 GLY A CA 1
ATOM 798 C C . GLY A 1 106 ? -2.164 3.056 -2.149 1.00 79.38 106 GLY A C 1
ATOM 799 O O . GLY A 1 106 ? -1.481 3.504 -1.228 1.00 79.38 106 GLY A O 1
ATOM 800 N N . PHE A 1 107 ? -1.940 3.369 -3.430 1.00 80.94 107 PHE A N 1
ATOM 801 C CA . PHE A 1 107 ? -1.057 4.483 -3.784 1.00 80.94 107 PHE A CA 1
ATOM 802 C C . PHE A 1 107 ? -1.574 5.799 -3.180 1.00 80.94 107 PHE A C 1
ATOM 804 O O . PHE A 1 107 ? -0.822 6.580 -2.598 1.00 80.94 107 PHE A O 1
ATOM 811 N N . VAL A 1 108 ? -2.890 6.024 -3.295 1.00 83.69 108 VAL A N 1
ATOM 812 C CA . VAL A 1 108 ? -3.598 7.158 -2.694 1.00 83.69 108 VAL A CA 1
ATOM 813 C C . VAL A 1 108 ? -4.908 6.681 -2.064 1.00 83.69 108 VAL A C 1
ATOM 815 O O . VAL A 1 108 ? -5.757 6.123 -2.752 1.00 83.69 108 VAL A O 1
ATOM 818 N N . VAL A 1 109 ? -5.093 6.963 -0.778 1.00 85.06 109 VAL A N 1
ATOM 819 C CA . VAL A 1 109 ? -6.307 6.759 0.013 1.00 85.06 109 VAL A CA 1
ATOM 820 C C . VAL A 1 109 ? -6.903 8.132 0.292 1.00 85.06 109 VAL A C 1
ATOM 822 O O . VAL A 1 109 ? -6.501 8.843 1.214 1.00 85.06 109 VAL A O 1
ATOM 825 N N . THR A 1 110 ? -7.852 8.550 -0.541 1.00 83.25 110 THR A N 1
ATOM 826 C CA . THR A 1 110 ? -8.516 9.841 -0.343 1.00 83.25 110 THR A CA 1
ATOM 827 C C . THR A 1 110 ? -9.499 9.811 0.816 1.00 83.25 110 THR A C 1
ATOM 829 O O . THR A 1 110 ? -9.975 8.762 1.249 1.00 83.25 110 THR A O 1
ATOM 832 N N . ARG A 1 111 ? -9.889 11.012 1.252 1.00 85.81 111 ARG A N 1
ATOM 833 C CA . ARG A 1 111 ? -11.007 11.225 2.173 1.00 85.81 111 ARG A CA 1
ATOM 834 C C . ARG A 1 111 ? -12.273 10.475 1.771 1.00 85.81 111 ARG A C 1
ATOM 836 O O . ARG A 1 111 ? -12.900 9.871 2.629 1.00 85.81 111 ARG A O 1
ATOM 843 N N . ALA A 1 112 ? -12.654 10.535 0.497 1.00 86.19 112 ALA A N 1
ATOM 844 C CA . ALA A 1 112 ? -13.888 9.918 0.019 1.00 86.19 112 ALA A CA 1
ATOM 845 C C . ALA A 1 112 ? -13.835 8.387 0.126 1.00 86.19 112 ALA A C 1
ATOM 847 O O . ALA A 1 112 ? -14.775 7.784 0.634 1.00 86.19 112 ALA A O 1
ATOM 848 N N . VAL A 1 113 ? -12.710 7.780 -0.269 1.00 90.88 113 VAL A N 1
ATOM 849 C CA . VAL A 1 113 ? -12.471 6.334 -0.132 1.00 90.88 113 VAL A CA 1
ATOM 850 C C . VAL A 1 113 ? -12.532 5.919 1.336 1.00 90.88 113 VAL A C 1
ATOM 852 O O . VAL A 1 113 ? -13.294 5.027 1.695 1.00 90.88 113 VAL A O 1
ATOM 855 N N . ALA A 1 114 ? -11.771 6.602 2.198 1.00 94.38 114 ALA A N 1
ATOM 856 C CA . ALA A 1 114 ? -11.741 6.320 3.630 1.00 94.38 114 ALA A CA 1
ATOM 857 C C . ALA A 1 114 ? -13.136 6.446 4.266 1.00 94.38 114 ALA A C 1
ATOM 859 O O . ALA A 1 114 ? -13.557 5.563 5.010 1.00 94.38 114 ALA A O 1
ATOM 860 N N . ALA A 1 115 ? -13.880 7.503 3.925 1.00 94.19 115 ALA A N 1
ATOM 861 C CA . ALA A 1 115 ? -15.239 7.721 4.408 1.00 94.19 115 ALA A CA 1
ATOM 862 C C . ALA A 1 115 ? -16.217 6.634 3.948 1.00 94.19 115 ALA A C 1
ATOM 864 O O . ALA A 1 115 ? -17.008 6.163 4.760 1.00 94.19 115 ALA A O 1
ATOM 865 N N . ALA A 1 116 ? -16.144 6.201 2.688 1.00 95.50 116 ALA A N 1
ATOM 866 C CA . ALA A 1 116 ? -16.990 5.126 2.176 1.00 95.50 116 ALA A CA 1
ATOM 867 C C . ALA A 1 116 ? -16.712 3.791 2.890 1.00 95.50 116 ALA A C 1
ATOM 869 O O . ALA A 1 116 ? -17.648 3.098 3.283 1.00 95.50 116 ALA A O 1
ATOM 870 N N . ILE A 1 117 ? -15.436 3.458 3.120 1.00 97.44 117 ILE A N 1
ATOM 871 C CA . ILE A 1 117 ? -15.037 2.242 3.847 1.00 97.44 117 ILE A CA 1
ATOM 872 C C . ILE A 1 117 ? -15.540 2.281 5.295 1.00 97.44 117 ILE A C 1
ATOM 874 O O . ILE A 1 117 ? -16.124 1.308 5.770 1.00 97.44 117 ILE A O 1
ATOM 878 N N . VAL A 1 118 ? -15.348 3.406 5.991 1.00 98.00 118 VAL A N 1
ATOM 879 C CA . VAL A 1 118 ? -15.838 3.597 7.366 1.00 98.00 118 VAL A CA 1
ATOM 880 C C . VAL A 1 118 ? -17.358 3.483 7.428 1.00 98.00 118 VAL A C 1
ATOM 882 O O . VAL A 1 118 ? -17.868 2.753 8.275 1.00 98.00 118 VAL A O 1
ATOM 885 N N . ALA A 1 119 ? -18.077 4.149 6.521 1.00 97.88 119 ALA A N 1
ATOM 886 C CA . ALA A 1 119 ? -19.534 4.093 6.472 1.00 97.88 119 ALA A CA 1
ATOM 887 C C . ALA A 1 119 ? -20.029 2.654 6.274 1.00 97.88 119 ALA A C 1
ATOM 889 O O . ALA A 1 119 ? -20.925 2.211 6.989 1.00 97.88 119 ALA A O 1
ATOM 890 N N . ARG A 1 120 ? -19.397 1.893 5.370 1.00 98.00 120 ARG A N 1
ATOM 891 C CA . ARG A 1 120 ? -19.753 0.490 5.147 1.00 98.00 120 ARG A CA 1
ATOM 892 C C . ARG A 1 120 ? -19.469 -0.390 6.364 1.00 98.00 120 ARG A C 1
ATOM 894 O O . ARG A 1 120 ? -20.299 -1.222 6.724 1.00 98.00 120 ARG A O 1
ATOM 901 N N . LYS A 1 121 ? -18.314 -0.208 7.011 1.00 98.00 121 LYS A N 1
ATOM 902 C CA . LYS A 1 121 ? -17.967 -0.922 8.248 1.00 98.00 121 LYS A CA 1
ATOM 903 C C . LYS A 1 121 ? -19.020 -0.664 9.331 1.00 98.00 121 LYS A C 1
ATOM 905 O O . LYS A 1 121 ? -19.545 -1.621 9.888 1.00 98.00 121 LYS A O 1
ATOM 910 N N . GLN A 1 122 ? -19.374 0.599 9.570 1.00 97.75 122 GLN A N 1
ATOM 911 C CA . GLN A 1 122 ? -20.381 0.989 10.564 1.00 97.75 122 GLN A CA 1
ATOM 912 C C . GLN A 1 122 ? -21.775 0.440 10.236 1.00 97.75 122 GLN A C 1
ATOM 914 O O . GLN A 1 122 ? -22.497 0.004 11.131 1.00 97.75 122 GLN A O 1
ATOM 919 N N . GLU A 1 123 ? -22.156 0.430 8.957 1.00 97.94 123 GLU A N 1
ATOM 920 C CA . GLU A 1 123 ? -23.415 -0.162 8.502 1.00 97.94 123 GLU A CA 1
ATOM 921 C C . GLU A 1 123 ? -23.484 -1.662 8.829 1.00 97.94 123 GLU A C 1
ATOM 923 O O . GLU A 1 123 ? -24.493 -2.137 9.351 1.00 97.94 123 GLU A O 1
ATOM 928 N N . LEU A 1 124 ? -22.409 -2.411 8.562 1.00 97.56 124 LEU A N 1
ATOM 929 C CA . LEU A 1 124 ? -22.334 -3.838 8.875 1.00 97.56 124 LEU A CA 1
ATOM 930 C C . LEU A 1 124 ? -22.275 -4.096 10.385 1.00 97.56 124 LEU A C 1
ATOM 932 O O . LEU A 1 124 ? -22.968 -4.993 10.864 1.00 97.56 124 LEU A O 1
ATOM 936 N N . GLU A 1 125 ? -21.547 -3.277 11.147 1.00 97.25 125 GLU A N 1
ATOM 937 C CA . GLU A 1 125 ? -21.515 -3.346 12.614 1.00 97.25 125 GLU A CA 1
ATOM 938 C C . GLU A 1 125 ? -22.910 -3.135 13.220 1.00 97.25 125 GLU A C 1
ATOM 940 O O . GLU A 1 125 ? -23.322 -3.895 14.098 1.00 97.25 125 GLU A O 1
ATOM 945 N N . ALA A 1 126 ? -23.686 -2.178 12.700 1.00 97.44 126 ALA A N 1
ATOM 946 C CA . ALA A 1 126 ? -25.075 -1.957 13.108 1.00 97.44 126 ALA A CA 1
ATOM 947 C C . ALA A 1 126 ? -25.995 -3.155 12.789 1.00 97.44 126 ALA A C 1
ATOM 949 O O . ALA A 1 126 ? -27.018 -3.345 13.446 1.00 97.44 126 ALA A O 1
ATOM 950 N N . GLN A 1 127 ? -25.621 -3.988 11.814 1.00 97.19 127 GLN A N 1
ATOM 951 C CA . GLN A 1 127 ? -26.291 -5.251 11.480 1.00 97.19 127 GLN A CA 1
ATOM 952 C C . GLN A 1 127 ? -25.742 -6.457 12.268 1.00 97.19 127 GLN A C 1
ATOM 954 O O . GLN A 1 127 ? -26.158 -7.588 12.013 1.00 97.19 127 GLN A O 1
ATOM 959 N N . GLY A 1 128 ? -24.794 -6.256 13.190 1.00 97.31 128 GLY A N 1
ATOM 960 C CA . GLY A 1 128 ? -24.127 -7.336 13.923 1.00 97.31 128 GLY A CA 1
ATOM 961 C C . GLY A 1 128 ? -23.150 -8.160 13.075 1.00 97.31 128 GLY A C 1
ATOM 962 O O . GLY A 1 128 ? -22.814 -9.284 13.444 1.00 97.31 128 GLY A O 1
ATOM 963 N N . LYS A 1 129 ? -22.711 -7.627 11.931 1.00 97.44 129 LYS A N 1
ATOM 964 C CA . LYS A 1 129 ? -21.721 -8.238 11.038 1.00 97.44 129 LYS A CA 1
ATOM 965 C C . LYS A 1 129 ? -20.374 -7.539 11.198 1.00 97.44 129 LYS A C 1
ATOM 967 O O . LYS A 1 129 ? -20.304 -6.359 11.522 1.00 97.44 129 LYS A O 1
ATOM 972 N N . GLN A 1 130 ? -19.297 -8.268 10.930 1.00 96.31 130 GLN A N 1
ATOM 973 C CA . GLN A 1 130 ? -17.946 -7.721 10.934 1.00 96.31 130 GLN A CA 1
ATOM 974 C C . GLN A 1 130 ? -17.428 -7.610 9.501 1.00 96.31 130 GLN A C 1
ATOM 976 O O . GLN A 1 130 ? -17.516 -8.571 8.741 1.00 96.31 130 GLN A O 1
ATOM 981 N N . LEU A 1 131 ? -16.851 -6.454 9.170 1.00 98.06 131 LEU A N 1
ATOM 982 C CA . LEU A 1 131 ? -16.116 -6.240 7.929 1.00 98.06 131 LEU A CA 1
ATOM 983 C C . LEU A 1 131 ? -14.614 -6.229 8.216 1.00 98.06 131 LEU A C 1
ATOM 985 O O . LEU A 1 131 ? -14.134 -5.397 8.988 1.00 98.06 131 LEU A O 1
ATOM 989 N N . ASP A 1 132 ? -13.871 -7.135 7.589 1.00 98.25 132 ASP A N 1
ATOM 990 C CA . ASP A 1 132 ? -12.414 -7.174 7.684 1.00 98.25 132 ASP A CA 1
ATOM 991 C C . ASP A 1 132 ? -11.787 -6.155 6.722 1.00 98.25 132 ASP A C 1
ATOM 993 O O . ASP A 1 132 ? -11.802 -6.328 5.504 1.00 98.25 132 ASP A O 1
ATOM 997 N N . VAL A 1 133 ? -11.251 -5.063 7.264 1.00 98.25 133 VAL A N 1
ATOM 998 C CA . VAL A 1 133 ? -10.664 -3.976 6.476 1.00 98.25 133 VAL A CA 1
ATOM 999 C C . VAL A 1 133 ? -9.148 -3.973 6.644 1.00 98.25 133 VAL A C 1
ATOM 1001 O O . VAL A 1 133 ? -8.646 -3.760 7.748 1.00 98.25 133 VAL A O 1
ATOM 1004 N N . LYS A 1 134 ? -8.414 -4.136 5.538 1.00 97.94 134 LYS A N 1
ATOM 1005 C CA . LYS A 1 134 ? -6.948 -4.026 5.499 1.00 97.94 134 LYS A CA 1
ATOM 1006 C C . LYS A 1 134 ? -6.524 -3.017 4.444 1.00 97.94 134 LYS A C 1
ATOM 1008 O O . LYS A 1 134 ? -6.833 -3.159 3.265 1.00 97.94 134 LYS A O 1
ATOM 1013 N N . ILE A 1 135 ? -5.799 -1.991 4.871 1.00 96.31 135 ILE A N 1
ATOM 1014 C CA . ILE A 1 135 ? -5.375 -0.887 4.008 1.00 96.31 135 ILE A CA 1
ATOM 1015 C C . ILE A 1 135 ? -3.871 -0.712 4.147 1.00 96.31 135 ILE A C 1
ATOM 1017 O O . ILE A 1 135 ? -3.373 -0.582 5.265 1.00 96.31 135 ILE A O 1
ATOM 1021 N N . ILE A 1 136 ? -3.162 -0.692 3.020 1.00 95.38 136 ILE A N 1
ATOM 1022 C CA . ILE A 1 136 ? -1.732 -0.381 2.965 1.00 95.38 136 ILE A CA 1
ATOM 1023 C C . ILE A 1 136 ? -1.580 0.947 2.233 1.00 95.38 136 ILE A C 1
ATOM 1025 O O . ILE A 1 136 ? -1.909 1.037 1.055 1.00 95.38 136 ILE A O 1
ATOM 1029 N N . ALA A 1 137 ? -1.114 1.976 2.930 1.00 92.69 137 ALA A N 1
ATOM 1030 C CA . ALA A 1 137 ? -0.862 3.296 2.377 1.00 92.69 137 ALA A CA 1
ATOM 1031 C C . ALA A 1 137 ? 0.590 3.415 1.903 1.00 92.69 137 ALA A C 1
ATOM 1033 O O . ALA A 1 137 ? 1.527 3.120 2.649 1.00 92.69 137 ALA A O 1
ATOM 1034 N N . ASP A 1 138 ? 0.783 3.898 0.679 1.00 90.62 138 ASP A N 1
ATOM 1035 C CA . ASP A 1 138 ? 2.106 4.279 0.191 1.00 90.62 138 ASP A CA 1
ATOM 1036 C C . ASP A 1 138 ? 2.673 5.449 1.028 1.00 90.62 138 ASP A C 1
ATOM 1038 O O . ASP A 1 138 ? 1.992 6.471 1.200 1.00 90.62 138 ASP A O 1
ATOM 1042 N N . PRO A 1 139 ? 3.903 5.345 1.564 1.00 86.69 139 PRO A N 1
ATOM 1043 C CA . PRO A 1 139 ? 4.492 6.418 2.357 1.00 86.69 139 PRO A CA 1
ATOM 1044 C C . PRO A 1 139 ? 4.866 7.637 1.509 1.00 86.69 139 PRO A C 1
ATOM 1046 O O . PRO A 1 139 ? 5.033 8.704 2.087 1.00 86.69 139 PRO A O 1
ATOM 1049 N N . GLY A 1 140 ? 4.967 7.481 0.178 1.00 75.06 140 GLY A N 1
ATOM 1050 C CA . GLY A 1 140 ? 5.291 8.476 -0.845 1.00 75.06 140 GLY A CA 1
ATOM 1051 C C . GLY A 1 140 ? 5.788 9.830 -0.340 1.00 75.06 140 GLY A C 1
ATOM 1052 O O . GLY A 1 140 ? 4.988 10.658 0.083 1.00 75.06 140 GLY A O 1
ATOM 1053 N N . VAL A 1 141 ? 7.090 10.100 -0.473 1.00 65.06 141 VAL A N 1
ATOM 1054 C CA . VAL A 1 141 ? 7.686 11.380 -0.060 1.00 65.06 141 VAL A CA 1
ATOM 1055 C C . VAL A 1 141 ? 7.355 12.476 -1.083 1.00 65.06 141 VAL A C 1
ATOM 1057 O O . VAL A 1 141 ? 7.905 12.497 -2.186 1.00 65.06 141 VAL A O 1
ATOM 1060 N N . TYR A 1 142 ? 6.457 13.403 -0.738 1.00 65.62 142 TYR A N 1
ATOM 1061 C CA . TYR A 1 142 ? 6.222 14.620 -1.527 1.00 65.62 142 TYR A CA 1
ATOM 1062 C C . TYR A 1 142 ? 7.146 15.756 -1.052 1.00 65.62 142 TYR A C 1
ATOM 1064 O O . TYR A 1 142 ? 7.587 15.746 0.103 1.00 65.62 142 TYR A O 1
ATOM 1072 N N . PRO A 1 143 ? 7.454 16.760 -1.904 1.00 53.50 143 PRO A N 1
ATOM 1073 C CA . PRO A 1 143 ? 8.248 17.920 -1.498 1.00 53.50 143 PRO A CA 1
ATOM 1074 C C . PRO A 1 143 ? 7.644 18.582 -0.245 1.00 53.50 143 PRO A C 1
ATOM 1076 O O . PRO A 1 143 ? 6.554 19.142 -0.304 1.00 53.50 143 PRO A O 1
ATOM 1079 N N . GLY A 1 144 ? 8.326 18.465 0.903 1.00 60.78 144 GLY A N 1
ATOM 1080 C CA . GLY A 1 144 ? 7.823 18.882 2.226 1.00 60.78 144 GLY A CA 1
ATOM 1081 C C . GLY A 1 144 ? 7.701 17.761 3.275 1.00 60.78 144 GLY A C 1
ATOM 1082 O O . GLY A 1 144 ? 7.412 18.051 4.441 1.00 60.78 144 GLY A O 1
ATOM 1083 N N . GLY A 1 145 ? 7.954 16.506 2.884 1.00 66.56 145 GLY A N 1
ATOM 1084 C CA . GLY A 1 145 ? 7.949 15.332 3.767 1.00 66.56 145 GLY A CA 1
ATOM 1085 C C . GLY A 1 145 ? 6.553 14.814 4.129 1.00 66.56 145 GLY A C 1
ATOM 1086 O O . GLY A 1 145 ? 6.421 14.055 5.081 1.00 66.56 145 GLY A O 1
ATOM 1087 N N . ASP A 1 146 ? 5.519 15.263 3.419 1.00 71.25 146 ASP A N 1
ATOM 1088 C CA . ASP A 1 146 ? 4.127 14.831 3.600 1.00 71.25 146 ASP A CA 1
ATOM 1089 C C . ASP A 1 146 ? 3.741 13.766 2.557 1.00 71.25 146 ASP A C 1
ATOM 1091 O O . ASP A 1 146 ? 4.489 13.513 1.609 1.00 71.25 146 ASP A O 1
ATOM 1095 N N . THR A 1 147 ? 2.558 13.176 2.716 1.00 84.81 147 THR A N 1
ATOM 1096 C CA . THR A 1 147 ? 1.978 12.169 1.822 1.00 84.81 147 THR A CA 1
ATOM 1097 C C . THR A 1 147 ? 0.519 12.510 1.488 1.00 84.81 147 THR A C 1
ATOM 1099 O O . THR A 1 147 ? -0.225 12.989 2.348 1.00 84.81 147 THR A O 1
ATOM 1102 N N . PRO A 1 148 ? 0.031 12.232 0.262 1.00 83.12 148 PRO A N 1
ATOM 1103 C CA . PRO A 1 148 ? -1.383 12.386 -0.090 1.00 83.12 148 PRO A CA 1
ATOM 1104 C C . PRO A 1 148 ? -2.301 11.484 0.749 1.00 83.12 148 PRO A C 1
ATOM 1106 O O . PRO A 1 148 ? -3.513 11.698 0.770 1.00 83.12 148 PRO A O 1
ATOM 1109 N N . ASN A 1 149 ? -1.730 10.499 1.447 1.00 89.06 149 ASN A N 1
ATOM 1110 C CA . ASN A 1 149 ? -2.439 9.565 2.310 1.00 89.06 149 ASN A CA 1
ATOM 1111 C C . ASN A 1 149 ? -2.727 10.114 3.713 1.00 89.06 149 ASN A C 1
ATOM 1113 O O . ASN A 1 149 ? -3.557 9.535 4.411 1.00 89.06 149 ASN A O 1
ATOM 1117 N N . SER A 1 150 ? -2.109 11.232 4.122 1.00 88.38 150 SER A N 1
ATOM 1118 C CA . SER A 1 150 ? -2.163 11.745 5.499 1.00 88.38 150 SER A CA 1
ATOM 1119 C C . SER A 1 150 ? -3.589 11.894 6.012 1.00 88.38 150 SER A C 1
ATOM 1121 O O . SER A 1 150 ? -3.908 11.439 7.105 1.00 88.38 150 SER A O 1
ATOM 1123 N N . TRP A 1 151 ? -4.478 12.486 5.211 1.00 89.44 151 TRP A N 1
ATOM 1124 C CA . TRP A 1 151 ? -5.867 12.666 5.626 1.00 89.44 151 TRP A CA 1
ATOM 1125 C C . TRP A 1 151 ? -6.612 11.330 5.720 1.00 89.44 151 TRP A C 1
ATOM 1127 O O . TRP A 1 151 ? -7.269 11.063 6.723 1.00 89.44 151 TRP A O 1
ATOM 1137 N N . GLY A 1 152 ? -6.512 10.492 4.680 1.00 91.56 152 GLY A N 1
ATOM 1138 C CA . GLY A 1 152 ? -7.218 9.211 4.611 1.00 91.56 152 GLY A CA 1
ATOM 1139 C C . GLY A 1 152 ? -6.829 8.282 5.755 1.00 91.56 152 GLY A C 1
ATOM 1140 O O . GLY A 1 152 ? -7.705 7.755 6.432 1.00 91.56 152 GLY A O 1
ATOM 1141 N N . VAL A 1 153 ? -5.526 8.153 6.020 1.00 92.75 153 VAL A N 1
ATOM 1142 C CA . VAL A 1 153 ? -4.990 7.353 7.131 1.00 92.75 153 VAL A CA 1
ATOM 1143 C C . VAL A 1 153 ? -5.505 7.866 8.469 1.00 92.75 153 VAL A C 1
ATOM 1145 O O . VAL A 1 153 ? -6.025 7.079 9.256 1.00 92.75 153 VAL A O 1
ATOM 1148 N N . LYS A 1 154 ? -5.437 9.181 8.712 1.00 94.00 154 LYS A N 1
ATOM 1149 C CA . LYS A 1 154 ? -5.915 9.749 9.974 1.00 94.00 154 LYS A CA 1
ATOM 1150 C C . LYS A 1 154 ? -7.394 9.465 10.219 1.00 94.00 154 LYS A C 1
ATOM 1152 O O . LYS A 1 154 ? -7.767 9.026 11.301 1.00 94.00 154 LYS A O 1
ATOM 1157 N N . PHE A 1 155 ? -8.218 9.666 9.195 1.00 95.44 155 PHE A N 1
ATOM 1158 C CA . PHE A 1 155 ? -9.652 9.429 9.295 1.00 95.44 155 PHE A CA 1
ATOM 1159 C C . PHE A 1 155 ? -9.984 7.954 9.541 1.00 95.44 155 PHE A C 1
ATOM 1161 O O . PHE A 1 155 ? -10.889 7.658 10.314 1.00 95.44 155 PHE A O 1
ATOM 1168 N N . LEU A 1 156 ? -9.259 7.025 8.914 1.00 96.19 156 LEU A N 1
ATOM 1169 C CA . LEU A 1 156 ? -9.408 5.592 9.177 1.00 96.19 156 LEU A CA 1
ATOM 1170 C C . LEU A 1 156 ? -9.074 5.255 10.637 1.00 96.19 156 LEU A C 1
ATOM 1172 O O . LEU A 1 156 ? -9.851 4.564 11.297 1.00 96.19 156 LEU A O 1
ATOM 1176 N N . GLU A 1 157 ? -7.965 5.788 11.156 1.00 95.69 157 GLU A N 1
ATOM 1177 C CA . GLU A 1 157 ? -7.537 5.578 12.545 1.00 95.69 157 GLU A CA 1
ATOM 1178 C C . GLU A 1 157 ? -8.573 6.094 13.551 1.00 95.69 157 GLU A C 1
ATOM 1180 O O . GLU A 1 157 ? -8.883 5.391 14.514 1.00 95.69 157 GLU A O 1
ATOM 1185 N N . ASP A 1 158 ? -9.168 7.263 13.293 1.00 95.56 158 ASP A N 1
ATOM 1186 C CA . ASP A 1 158 ? -10.216 7.856 14.141 1.00 95.56 158 ASP A CA 1
ATOM 1187 C C . ASP A 1 158 ? -11.471 6.966 14.229 1.00 95.56 158 ASP A C 1
ATOM 1189 O O . ASP A 1 158 ? -12.247 7.060 15.178 1.00 95.56 158 ASP A O 1
ATOM 1193 N N . HIS A 1 159 ? -11.653 6.063 13.261 1.00 96.12 159 HIS A N 1
ATOM 1194 C CA . HIS A 1 159 ? -12.763 5.108 13.184 1.00 96.12 159 HIS A CA 1
ATOM 1195 C C . HIS A 1 159 ? -12.314 3.657 13.441 1.00 96.12 159 HIS A C 1
ATOM 1197 O O . HIS A 1 159 ? -12.964 2.685 13.026 1.00 96.12 159 HIS A O 1
ATOM 1203 N N . GLY A 1 160 ? -11.185 3.493 14.137 1.00 94.75 160 GLY A N 1
ATOM 1204 C CA . GLY A 1 160 ? -10.685 2.196 14.583 1.00 94.75 160 GLY A CA 1
ATOM 1205 C C . GLY A 1 160 ? -10.240 1.285 13.439 1.00 94.75 160 GLY A C 1
ATOM 1206 O O . GLY A 1 160 ? -10.404 0.068 13.530 1.00 94.75 160 GLY A O 1
ATOM 1207 N N . ILE A 1 161 ? -9.743 1.855 12.339 1.00 95.69 161 ILE A N 1
ATOM 1208 C CA . ILE A 1 161 ? -9.104 1.125 11.240 1.00 95.69 161 ILE A CA 1
ATOM 1209 C C . ILE A 1 161 ? -7.644 1.577 11.163 1.00 95.69 161 ILE A C 1
ATOM 1211 O O . ILE A 1 161 ? -7.342 2.669 10.689 1.00 95.69 161 ILE A O 1
ATOM 1215 N N . THR A 1 162 ? -6.720 0.728 11.607 1.00 93.31 162 THR A N 1
ATOM 1216 C CA . THR A 1 162 ? -5.284 1.012 11.501 1.00 93.31 162 THR A CA 1
ATOM 1217 C C . THR A 1 162 ? -4.786 0.626 10.113 1.00 93.31 162 THR A C 1
ATOM 1219 O O . THR A 1 162 ? -4.587 -0.555 9.821 1.00 93.31 162 THR A O 1
ATOM 1222 N N . ALA A 1 163 ? -4.569 1.620 9.252 1.00 93.69 163 ALA A N 1
ATOM 1223 C CA . ALA A 1 163 ? -3.835 1.402 8.012 1.00 93.69 163 ALA A CA 1
ATOM 1224 C C . ALA A 1 163 ? -2.368 1.052 8.317 1.00 93.69 163 ALA A C 1
ATOM 1226 O O . ALA A 1 163 ? -1.774 1.557 9.272 1.00 93.69 163 ALA A O 1
ATOM 1227 N N . ARG A 1 164 ? -1.772 0.193 7.489 1.00 95.81 164 ARG A N 1
ATOM 1228 C CA . ARG A 1 164 ? -0.327 -0.053 7.485 1.00 95.81 164 ARG A CA 1
ATOM 1229 C C . ARG A 1 164 ? 0.341 0.830 6.445 1.00 95.81 164 ARG A C 1
ATOM 1231 O O . ARG A 1 164 ? -0.277 1.215 5.460 1.00 95.81 164 ARG A O 1
ATOM 1238 N N . TRP A 1 165 ? 1.612 1.118 6.644 1.00 94.50 165 TRP A N 1
ATOM 1239 C CA . TRP A 1 165 ? 2.441 1.821 5.676 1.00 94.50 165 TRP A CA 1
ATOM 1240 C C . TRP A 1 165 ? 3.176 0.813 4.803 1.00 94.50 165 TRP A C 1
ATOM 1242 O O . TRP A 1 165 ? 3.614 -0.219 5.307 1.00 94.50 165 TRP A O 1
ATOM 1252 N N . ALA A 1 166 ? 3.327 1.081 3.510 1.00 94.19 166 ALA A N 1
ATOM 1253 C CA . ALA A 1 166 ? 4.180 0.249 2.668 1.00 94.19 166 ALA A CA 1
ATOM 1254 C C . ALA A 1 166 ? 5.631 0.322 3.171 1.00 94.19 166 ALA A C 1
ATOM 1256 O O . ALA A 1 166 ? 6.136 1.403 3.465 1.00 94.19 166 ALA A O 1
ATOM 1257 N N . MET A 1 167 ? 6.291 -0.829 3.268 1.00 93.94 167 MET A N 1
ATOM 1258 C CA . MET A 1 167 ? 7.691 -0.954 3.669 1.00 93.94 167 MET A CA 1
ATOM 1259 C C . MET A 1 167 ? 8.386 -1.804 2.609 1.00 93.94 167 MET A C 1
ATOM 1261 O O . MET A 1 167 ? 8.488 -3.024 2.732 1.00 93.94 167 MET A O 1
ATOM 1265 N N . LEU A 1 168 ? 8.766 -1.161 1.505 1.00 91.31 168 LEU A N 1
ATOM 1266 C CA . LEU A 1 168 ? 9.213 -1.846 0.296 1.00 91.31 168 LEU A CA 1
ATOM 1267 C C . LEU A 1 168 ? 10.738 -1.926 0.244 1.00 91.31 168 LEU A C 1
ATOM 1269 O O . LEU A 1 168 ? 11.441 -0.980 0.581 1.00 91.31 168 LEU A O 1
ATOM 1273 N N . THR A 1 169 ? 11.277 -3.045 -0.238 1.00 90.62 169 THR A N 1
ATOM 1274 C CA . THR A 1 169 ? 12.725 -3.155 -0.452 1.00 90.62 169 THR A CA 1
ATOM 1275 C C . THR A 1 169 ? 13.147 -2.418 -1.718 1.00 90.62 169 THR A C 1
ATOM 1277 O O . THR A 1 169 ? 12.694 -2.707 -2.829 1.00 90.62 169 THR A O 1
ATOM 1280 N N . ARG A 1 170 ? 14.095 -1.498 -1.575 1.00 89.38 170 ARG A N 1
ATOM 1281 C CA . ARG A 1 170 ? 14.727 -0.796 -2.687 1.00 89.38 170 ARG A CA 1
ATOM 1282 C C . ARG A 1 170 ? 15.879 -1.634 -3.239 1.00 89.38 170 ARG A C 1
ATOM 1284 O O . ARG A 1 170 ? 16.689 -2.172 -2.495 1.00 89.38 170 ARG A O 1
ATOM 1291 N N . SER A 1 171 ? 15.976 -1.733 -4.562 1.00 85.50 171 SER A N 1
ATOM 1292 C CA . SER A 1 171 ? 17.074 -2.429 -5.259 1.00 85.50 171 SER A CA 1
ATOM 1293 C C . SER A 1 171 ? 17.887 -1.513 -6.180 1.00 85.50 171 SER A C 1
ATOM 1295 O O . SER A 1 171 ? 18.766 -1.981 -6.896 1.00 85.50 171 SER A O 1
ATOM 1297 N N . GLY A 1 172 ? 17.618 -0.203 -6.153 1.00 70.69 172 GLY A N 1
ATOM 1298 C CA . GLY A 1 172 ? 18.247 0.788 -7.025 1.00 70.69 172 GLY A CA 1
ATOM 1299 C C . GLY A 1 172 ? 18.220 2.201 -6.441 1.00 70.69 172 GLY A C 1
ATOM 1300 O O . GLY A 1 172 ? 18.200 2.390 -5.228 1.00 70.69 172 GLY A O 1
ATOM 1301 N N . TRP A 1 173 ? 18.235 3.219 -7.301 1.00 64.50 173 TRP A N 1
ATOM 1302 C CA . TRP A 1 173 ? 18.327 4.628 -6.897 1.00 64.50 173 TRP A CA 1
ATOM 1303 C C . TRP A 1 173 ? 16.972 5.353 -6.769 1.00 64.50 173 TRP A C 1
ATOM 1305 O O . TRP A 1 173 ? 16.950 6.522 -6.392 1.00 64.50 173 TRP A O 1
ATOM 1315 N N . HIS A 1 174 ? 15.863 4.663 -7.034 1.00 63.75 174 HIS A N 1
ATOM 1316 C CA . HIS A 1 174 ? 14.505 5.185 -6.883 1.00 63.75 174 HIS A CA 1
ATOM 1317 C C . HIS A 1 174 ? 13.782 4.540 -5.705 1.00 63.75 174 HIS A C 1
ATOM 1319 O O . HIS A 1 174 ? 13.938 3.339 -5.481 1.00 63.75 174 HIS A O 1
ATOM 1325 N N . ASP A 1 175 ? 12.963 5.326 -5.013 1.00 63.84 175 ASP A N 1
ATOM 1326 C CA . ASP A 1 175 ? 12.032 4.833 -3.997 1.00 63.84 175 ASP A CA 1
ATOM 1327 C C . ASP A 1 175 ? 10.976 3.944 -4.661 1.00 63.84 175 ASP A C 1
ATOM 1329 O O . ASP A 1 175 ? 10.476 4.258 -5.753 1.00 63.84 175 ASP A O 1
ATOM 1333 N N . ARG A 1 176 ? 10.662 2.808 -4.031 1.00 74.50 176 ARG A N 1
ATOM 1334 C CA . ARG A 1 176 ? 9.601 1.927 -4.527 1.00 74.50 176 ARG A CA 1
ATOM 1335 C C . ARG A 1 176 ? 8.255 2.458 -4.057 1.00 74.50 176 ARG A C 1
ATOM 1337 O O . ARG A 1 176 ? 8.143 3.039 -2.989 1.00 74.50 176 ARG A O 1
ATOM 1344 N N . LYS A 1 177 ? 7.229 2.253 -4.878 1.00 83.06 177 LYS A N 1
ATOM 1345 C CA . LYS A 1 177 ? 5.867 2.709 -4.603 1.00 83.06 177 LYS A CA 1
ATOM 1346 C C . LYS A 1 177 ? 4.891 1.574 -4.826 1.00 83.06 177 LYS A C 1
ATOM 1348 O O . LYS A 1 177 ? 5.060 0.797 -5.770 1.00 83.06 177 LYS A O 1
ATOM 1353 N N . ILE A 1 178 ? 3.832 1.523 -4.028 1.00 85.12 178 ILE A N 1
ATOM 1354 C CA . ILE A 1 178 ? 2.647 0.747 -4.385 1.00 85.12 178 ILE A CA 1
ATOM 1355 C C . ILE A 1 178 ? 2.013 1.453 -5.577 1.00 85.12 178 ILE A C 1
ATOM 1357 O O . ILE A 1 178 ? 1.344 2.464 -5.422 1.00 85.12 178 ILE A O 1
ATOM 1361 N N . HIS A 1 179 ? 2.247 0.949 -6.787 1.00 84.38 179 HIS A N 1
ATOM 1362 C CA . HIS A 1 179 ? 1.624 1.500 -7.992 1.00 84.38 179 HIS A CA 1
ATOM 1363 C C . HIS A 1 179 ? 0.349 0.750 -8.402 1.00 84.38 179 HIS A C 1
ATOM 1365 O O . HIS A 1 179 ? -0.342 1.186 -9.330 1.00 84.38 179 HIS A O 1
ATOM 1371 N N . ALA A 1 180 ? 0.030 -0.343 -7.701 1.00 81.62 180 ALA A N 1
ATOM 1372 C CA . ALA A 1 180 ? -1.239 -1.040 -7.826 1.00 81.62 180 ALA A CA 1
ATOM 1373 C C . ALA A 1 180 ? -2.386 -0.077 -7.490 1.00 81.62 180 ALA A C 1
ATOM 1375 O O . ALA A 1 180 ? -2.331 0.676 -6.518 1.00 81.62 180 ALA A O 1
ATOM 1376 N N . LYS A 1 181 ? -3.405 -0.068 -8.344 1.00 88.94 181 LYS A N 1
ATOM 1377 C CA . LYS A 1 181 ? -4.615 0.744 -8.196 1.00 88.94 181 LYS A CA 1
ATOM 1378 C C . LYS A 1 181 ? -5.786 -0.197 -8.023 1.00 88.94 181 LYS A C 1
ATOM 1380 O O . LYS A 1 181 ? -6.597 -0.382 -8.926 1.00 88.94 181 LYS A O 1
ATOM 1385 N N . GLN A 1 182 ? -5.753 -0.878 -6.891 1.00 93.00 182 GLN A N 1
ATOM 1386 C CA . GLN A 1 182 ? -6.529 -2.081 -6.673 1.00 93.00 182 GLN A CA 1
ATOM 1387 C C . GLN A 1 182 ? -7.412 -1.913 -5.440 1.00 93.00 182 GLN A C 1
ATOM 1389 O O . GLN A 1 182 ? -7.003 -1.323 -4.438 1.00 93.00 182 GLN A O 1
ATOM 1394 N N . LEU A 1 183 ? -8.623 -2.443 -5.522 1.00 95.44 183 LEU A N 1
ATOM 1395 C CA . LEU A 1 183 ? -9.548 -2.596 -4.407 1.00 95.44 183 LEU A CA 1
ATOM 1396 C C . LEU A 1 183 ? -10.148 -3.992 -4.516 1.00 95.44 183 LEU A C 1
ATOM 1398 O O . LEU A 1 183 ? -10.857 -4.284 -5.475 1.00 95.44 183 LEU A O 1
ATOM 1402 N N . ILE A 1 184 ? -9.862 -4.842 -3.538 1.00 97.25 184 ILE A N 1
ATOM 1403 C CA . ILE A 1 184 ? -10.301 -6.236 -3.513 1.00 97.25 184 ILE A CA 1
ATOM 1404 C C . ILE A 1 184 ? -11.380 -6.371 -2.441 1.00 97.25 184 ILE A C 1
ATOM 1406 O O . ILE A 1 184 ? -11.186 -5.955 -1.298 1.00 97.25 184 ILE A O 1
ATOM 1410 N N . THR A 1 185 ? -12.513 -6.963 -2.793 1.00 97.88 185 THR A N 1
ATOM 1411 C CA . THR A 1 185 ? -13.606 -7.272 -1.867 1.00 97.88 185 THR A CA 1
ATOM 1412 C C . THR A 1 185 ? -14.022 -8.730 -2.010 1.00 97.88 185 THR A C 1
ATOM 1414 O O . THR A 1 185 ? -13.550 -9.451 -2.893 1.00 97.88 185 THR A O 1
ATOM 1417 N N . ASP A 1 186 ? -14.942 -9.198 -1.167 1.00 95.81 186 ASP A N 1
ATOM 1418 C CA . ASP A 1 186 ? -15.487 -10.547 -1.324 1.00 95.81 186 ASP A CA 1
ATOM 1419 C C . ASP A 1 186 ? -16.350 -10.718 -2.581 1.00 95.81 186 ASP A C 1
ATOM 1421 O O . ASP A 1 186 ? -16.629 -11.852 -2.965 1.00 95.81 186 ASP A O 1
ATOM 1425 N N . LYS A 1 187 ? -16.761 -9.615 -3.222 1.00 95.62 187 LYS A N 1
ATOM 1426 C CA . LYS A 1 187 ? -17.608 -9.618 -4.425 1.00 95.62 187 LYS A CA 1
ATOM 1427 C C . LYS A 1 187 ? -16.830 -9.471 -5.725 1.00 95.62 187 LYS A C 1
ATOM 1429 O O . LYS A 1 187 ? -17.345 -9.838 -6.777 1.00 95.62 187 LYS A O 1
ATOM 1434 N N . GLY A 1 188 ? -15.633 -8.904 -5.675 1.00 95.88 188 GLY A N 1
ATOM 1435 C CA . GLY A 1 188 ? -14.854 -8.650 -6.874 1.00 95.88 188 GLY A CA 1
ATOM 1436 C C . GLY A 1 188 ? -13.607 -7.827 -6.615 1.00 95.88 188 GLY A C 1
ATOM 1437 O O . GLY A 1 188 ? -13.279 -7.475 -5.482 1.00 95.88 188 GLY A O 1
ATOM 1438 N N . GLU A 1 189 ? -12.930 -7.500 -7.701 1.00 95.88 189 GLU A N 1
ATOM 1439 C CA . GLU A 1 189 ? -11.709 -6.716 -7.704 1.00 95.88 189 GLU A CA 1
ATOM 1440 C C . GLU A 1 189 ? -11.839 -5.555 -8.682 1.00 95.88 189 GLU A C 1
ATOM 1442 O O . GLU A 1 189 ? -12.042 -5.758 -9.879 1.00 95.88 189 GLU A O 1
ATOM 1447 N N . MET A 1 190 ? -11.673 -4.334 -8.177 1.00 94.75 190 MET A N 1
ATOM 1448 C CA . MET A 1 190 ? -11.432 -3.170 -9.016 1.00 94.75 190 MET A CA 1
ATOM 1449 C C . MET A 1 190 ? -9.935 -3.057 -9.296 1.00 94.75 190 MET A C 1
ATOM 1451 O O . MET A 1 190 ? -9.142 -3.020 -8.357 1.00 94.75 190 MET A O 1
ATOM 1455 N N . THR A 1 191 ? -9.555 -2.945 -10.565 1.00 93.31 191 THR A N 1
ATOM 1456 C CA . THR A 1 191 ? -8.165 -2.740 -10.993 1.00 93.31 191 THR A CA 1
ATOM 1457 C C . THR A 1 191 ? -8.103 -1.924 -12.283 1.00 93.31 191 THR A C 1
ATOM 1459 O O . THR A 1 191 ? -9.070 -1.867 -13.044 1.00 93.31 191 THR A O 1
ATOM 1462 N N . GLY A 1 192 ? -6.986 -1.249 -12.540 1.00 90.44 192 GLY A N 1
ATOM 1463 C CA . GLY A 1 192 ? -6.796 -0.446 -13.748 1.00 90.44 192 GLY A CA 1
ATOM 1464 C C . GLY A 1 192 ? -5.716 0.615 -13.594 1.00 90.44 192 GLY A C 1
ATOM 1465 O O . GLY A 1 192 ? -4.836 0.514 -12.739 1.00 90.44 192 GLY A O 1
ATOM 1466 N N . SER A 1 193 ? -5.780 1.654 -14.424 1.00 89.44 193 SER A N 1
ATOM 1467 C CA . SER A 1 193 ? -4.810 2.755 -14.398 1.00 89.44 193 SER A CA 1
ATOM 1468 C C . SER A 1 193 ? -5.231 3.912 -13.470 1.00 89.44 193 SER A C 1
ATOM 1470 O O . SER A 1 193 ? -4.399 4.723 -13.053 1.00 89.44 193 SER A O 1
ATOM 1472 N N . THR A 1 194 ? -6.485 3.918 -13.007 1.00 88.50 194 THR A N 1
ATOM 1473 C CA . THR A 1 194 ? -7.052 4.964 -12.142 1.00 88.50 194 THR A CA 1
ATOM 1474 C C . THR A 1 194 ? -6.553 4.912 -10.697 1.00 88.50 194 THR A C 1
ATOM 1476 O O . THR A 1 194 ? -6.940 4.043 -9.925 1.00 88.50 194 THR A O 1
ATOM 1479 N N . ASN A 1 195 ? -5.786 5.914 -10.262 1.00 86.56 195 ASN A N 1
ATOM 1480 C CA . ASN A 1 195 ? -5.563 6.136 -8.826 1.00 86.56 195 ASN A CA 1
ATOM 1481 C C . ASN A 1 195 ? -6.859 6.578 -8.135 1.00 86.56 195 ASN A C 1
ATOM 1483 O O . ASN A 1 195 ? -7.573 7.423 -8.671 1.00 86.56 195 ASN A O 1
ATOM 1487 N N . PHE A 1 196 ? -7.082 6.161 -6.886 1.00 87.44 196 PHE A N 1
ATOM 1488 C CA . PHE A 1 196 ? -8.233 6.606 -6.084 1.00 87.44 196 PHE A CA 1
ATOM 1489 C C . PHE A 1 196 ? -8.098 8.042 -5.533 1.00 87.44 196 PHE A C 1
ATOM 1491 O O . PHE A 1 196 ? -8.601 8.372 -4.455 1.00 87.44 196 PHE A O 1
ATOM 1498 N N . SER A 1 197 ? -7.396 8.907 -6.273 1.00 84.94 197 SER A N 1
ATOM 1499 C CA . SER A 1 197 ? -7.255 10.340 -6.023 1.00 84.94 197 SER A CA 1
ATOM 1500 C C . SER A 1 197 ? -8.361 11.129 -6.727 1.00 84.94 197 SER A C 1
ATOM 1502 O O . SER A 1 197 ? -8.902 10.664 -7.725 1.00 84.94 197 SER A O 1
ATOM 1504 N N . ASN A 1 198 ? -8.659 12.354 -6.273 1.00 82.38 198 ASN A N 1
ATOM 1505 C CA . ASN A 1 198 ? -9.634 13.222 -6.956 1.00 82.38 198 ASN A CA 1
ATOM 1506 C C . ASN A 1 198 ? -9.290 13.393 -8.441 1.00 82.38 198 ASN A C 1
ATOM 1508 O O . ASN A 1 198 ? -10.148 13.226 -9.296 1.00 82.38 198 ASN A O 1
ATOM 1512 N N . LYS A 1 199 ? -8.015 13.670 -8.740 1.00 84.62 199 LYS A N 1
ATOM 1513 C CA . LYS A 1 199 ? -7.538 13.841 -10.114 1.00 84.62 199 LYS A CA 1
ATOM 1514 C C . LYS A 1 199 ? -7.629 12.539 -10.913 1.00 84.62 199 LYS A C 1
ATOM 1516 O O . LYS A 1 199 ? -8.056 12.561 -12.061 1.00 84.62 199 LYS A O 1
ATOM 1521 N N . GLY A 1 200 ? -7.249 11.414 -10.300 1.00 82.88 200 GLY A N 1
ATOM 1522 C CA . GLY A 1 200 ? -7.343 10.094 -10.919 1.00 82.88 200 GLY A CA 1
ATOM 1523 C C . GLY A 1 200 ? -8.781 9.766 -11.302 1.00 82.88 200 GLY A C 1
ATOM 1524 O O . GLY A 1 200 ? -9.032 9.476 -12.463 1.00 82.88 200 GLY A O 1
ATOM 1525 N N . MET A 1 201 ? -9.716 9.912 -10.363 1.00 85.31 201 MET A N 1
ATOM 1526 C CA . MET A 1 201 ? -11.131 9.596 -10.562 1.00 85.31 201 MET A CA 1
ATOM 1527 C C . MET A 1 201 ? -11.873 10.578 -11.476 1.00 85.31 201 MET A C 1
ATOM 1529 O O . MET A 1 201 ? -12.797 10.159 -12.164 1.00 85.31 201 MET A O 1
ATOM 1533 N N . LYS A 1 202 ? -11.497 11.867 -11.495 1.00 84.69 202 LYS A N 1
ATOM 1534 C CA . LYS A 1 202 ? -12.288 12.918 -12.164 1.00 84.69 202 LYS A CA 1
ATOM 1535 C C . LYS A 1 202 ? -11.693 13.476 -13.447 1.00 84.69 202 LYS A C 1
ATOM 1537 O O . LYS A 1 202 ? -12.431 13.721 -14.396 1.00 84.69 202 LYS A O 1
ATOM 1542 N N . ASP A 1 203 ? -10.382 13.686 -13.468 1.00 84.12 203 ASP A N 1
ATOM 1543 C CA . ASP A 1 203 ? -9.746 14.537 -14.479 1.00 84.12 203 ASP A CA 1
ATOM 1544 C C . ASP A 1 203 ? -8.885 13.734 -15.456 1.00 84.12 203 ASP A C 1
ATOM 1546 O O . ASP A 1 203 ? -8.790 14.068 -16.637 1.00 84.12 203 ASP A O 1
ATOM 1550 N N . ASN A 1 204 ? -8.222 12.686 -14.965 1.00 85.75 204 ASN A N 1
ATOM 1551 C CA . ASN A 1 204 ? -7.347 11.874 -15.794 1.00 85.75 204 ASN A CA 1
ATOM 1552 C C . ASN A 1 204 ? -8.149 11.000 -16.763 1.00 85.75 204 ASN A C 1
ATOM 1554 O O . ASN A 1 204 ? -9.245 10.526 -16.450 1.00 85.75 204 ASN A O 1
ATOM 1558 N N . TRP A 1 205 ? -7.539 10.740 -17.918 1.00 87.00 205 TRP A N 1
ATOM 1559 C CA . TRP A 1 205 ? -7.982 9.726 -18.868 1.00 87.00 205 TRP A CA 1
ATOM 1560 C C . TRP A 1 205 ? -7.402 8.388 -18.423 1.00 87.00 205 TRP A C 1
ATOM 1562 O O . TRP A 1 205 ? -6.212 8.138 -18.600 1.00 87.00 205 TRP A O 1
ATOM 1572 N N . GLU A 1 206 ? -8.228 7.574 -17.782 1.00 89.44 206 GLU A N 1
ATOM 1573 C CA . GLU A 1 206 ? -7.845 6.278 -17.226 1.00 89.44 206 GLU A CA 1
ATOM 1574 C C . GLU A 1 206 ? -8.981 5.290 -17.464 1.00 89.44 206 GLU A C 1
ATOM 1576 O O . GLU A 1 206 ? -10.145 5.689 -17.516 1.00 89.44 206 GLU A O 1
ATOM 1581 N N . THR A 1 207 ? -8.634 4.010 -17.494 1.00 91.94 207 THR A N 1
ATOM 1582 C CA . THR A 1 207 ? -9.599 2.915 -17.548 1.00 91.94 207 THR A CA 1
ATOM 1583 C C . THR A 1 207 ? -9.521 2.127 -16.250 1.00 91.94 207 THR A C 1
ATOM 1585 O O . THR A 1 207 ? -8.436 1.794 -15.755 1.00 91.94 207 THR A O 1
ATOM 1588 N N . SER A 1 208 ? -10.685 1.808 -15.698 1.00 93.50 208 SER A N 1
ATOM 1589 C CA . SER A 1 208 ? -10.832 0.865 -14.597 1.00 93.50 208 SER A CA 1
ATOM 1590 C C . SER A 1 208 ? -11.722 -0.290 -15.002 1.00 93.50 208 SER A C 1
ATOM 1592 O O . SER A 1 208 ? -12.619 -0.167 -15.829 1.00 93.50 208 SER A O 1
ATOM 1594 N N . THR A 1 209 ? -11.462 -1.425 -14.381 1.00 94.56 209 THR A N 1
ATOM 1595 C CA . THR A 1 209 ? -12.213 -2.653 -14.565 1.00 94.56 209 THR A CA 1
ATOM 1596 C C . THR A 1 209 ? -12.659 -3.150 -13.205 1.00 94.56 209 THR A C 1
ATOM 1598 O O . THR A 1 209 ? -11.934 -2.978 -12.224 1.00 94.56 209 THR A O 1
ATOM 1601 N N . PHE A 1 210 ? -13.839 -3.756 -13.145 1.00 95.44 210 PHE A N 1
ATOM 1602 C CA . PHE A 1 210 ? -14.298 -4.503 -11.986 1.00 95.44 210 PHE A CA 1
ATOM 1603 C C . PHE A 1 210 ? -14.560 -5.945 -12.395 1.00 95.44 210 PHE A C 1
ATOM 1605 O O . PHE A 1 210 ? -15.488 -6.231 -13.154 1.00 95.44 210 PHE A O 1
ATOM 1612 N N . VAL A 1 211 ? -13.721 -6.847 -11.903 1.00 94.62 211 VAL A N 1
ATOM 1613 C CA . VAL A 1 211 ? -13.843 -8.286 -12.119 1.00 94.62 211 VAL A CA 1
ATOM 1614 C C . VAL A 1 211 ? -14.745 -8.846 -11.027 1.00 94.62 211 VAL A C 1
ATOM 1616 O O . VAL A 1 211 ? -14.415 -8.762 -9.847 1.00 94.62 211 VAL A O 1
ATOM 1619 N N . HIS A 1 212 ? -15.894 -9.403 -11.405 1.00 94.62 212 HIS A N 1
ATOM 1620 C CA . HIS A 1 212 ? -16.837 -9.992 -10.452 1.00 94.62 212 HIS A CA 1
ATOM 1621 C C . HIS A 1 212 ? -16.400 -11.402 -10.074 1.00 94.62 212 HIS A C 1
ATOM 1623 O O . HIS A 1 212 ? -16.169 -12.235 -10.954 1.00 94.62 212 HIS A O 1
ATOM 1629 N N . PHE A 1 213 ? -16.368 -11.689 -8.774 1.00 93.62 213 PHE A N 1
ATOM 1630 C CA . PHE A 1 213 ? -16.125 -13.038 -8.285 1.00 93.62 213 PHE A CA 1
ATOM 1631 C C . PHE A 1 213 ? -17.421 -13.848 -8.274 1.00 93.62 213 PHE A C 1
ATOM 1633 O O . PHE A 1 213 ? -18.414 -13.461 -7.656 1.00 93.62 213 PHE A O 1
ATOM 1640 N N . ASN A 1 214 ? -17.404 -14.988 -8.963 1.00 91.50 214 ASN A N 1
ATOM 1641 C CA . ASN A 1 214 ? -18.495 -15.947 -8.975 1.00 91.50 214 ASN A CA 1
ATOM 1642 C C . ASN A 1 214 ? -18.149 -17.145 -8.070 1.00 91.50 214 ASN A C 1
ATOM 1644 O O . ASN A 1 214 ? -17.269 -17.927 -8.430 1.00 91.50 214 ASN A O 1
ATOM 1648 N N . PRO A 1 215 ? -18.840 -17.330 -6.930 1.00 90.81 215 PRO A N 1
ATOM 1649 C CA . PRO A 1 215 ? -18.558 -18.437 -6.016 1.00 90.81 215 PRO A CA 1
ATOM 1650 C C . PRO A 1 215 ? -18.868 -19.816 -6.616 1.00 90.81 215 PRO A C 1
ATOM 1652 O O . PRO A 1 215 ? -18.327 -20.813 -6.145 1.00 90.81 215 PRO A O 1
ATOM 1655 N N . ASP A 1 216 ? -19.703 -19.877 -7.656 1.00 91.00 216 ASP A N 1
ATOM 1656 C CA . ASP A 1 216 ? -20.077 -21.122 -8.333 1.00 91.00 216 ASP A CA 1
ATOM 1657 C C . ASP A 1 216 ? -19.090 -21.504 -9.457 1.00 91.00 216 ASP A C 1
ATOM 1659 O O . ASP A 1 216 ? -19.246 -22.543 -10.100 1.00 91.00 216 ASP A O 1
ATOM 1663 N N . ASP A 1 217 ? -18.074 -20.673 -9.716 1.00 89.94 217 ASP A N 1
ATOM 1664 C CA . ASP A 1 217 ? -17.041 -20.898 -10.728 1.00 89.94 217 ASP A CA 1
ATOM 1665 C C . ASP A 1 217 ? -15.672 -21.145 -10.064 1.00 89.94 217 ASP A C 1
ATOM 1667 O O . ASP A 1 217 ? -15.047 -20.198 -9.575 1.00 89.94 217 ASP A O 1
ATOM 1671 N N . PRO A 1 218 ? -15.146 -22.388 -10.088 1.00 91.75 218 PRO A N 1
ATOM 1672 C CA . PRO A 1 218 ? -13.861 -22.721 -9.475 1.00 91.75 218 PRO A CA 1
ATOM 1673 C C . PRO A 1 218 ? -12.688 -21.870 -9.968 1.00 91.75 218 PRO A C 1
ATOM 1675 O O . PRO A 1 218 ? -11.764 -21.600 -9.202 1.00 91.75 218 PRO A O 1
ATOM 1678 N N . LYS A 1 219 ? -12.709 -21.422 -11.232 1.00 90.31 219 LYS A N 1
ATOM 1679 C CA . LYS A 1 219 ? -11.656 -20.549 -11.759 1.00 90.31 219 LYS A CA 1
ATOM 1680 C C . LYS A 1 219 ? -11.748 -19.158 -11.137 1.00 90.31 219 LYS A C 1
ATOM 1682 O O . LYS A 1 219 ? -10.730 -18.608 -10.734 1.00 90.31 219 LYS A O 1
ATOM 1687 N N . SER A 1 220 ? -12.962 -18.624 -11.011 1.00 91.06 220 SER A N 1
ATOM 1688 C CA . SER A 1 220 ? -13.185 -17.333 -10.362 1.00 91.06 220 SER A CA 1
ATOM 1689 C C . SER A 1 220 ? -12.801 -17.350 -8.883 1.00 91.06 220 SER A C 1
ATOM 1691 O O . SER A 1 220 ? -12.299 -16.342 -8.391 1.00 91.06 220 SER A O 1
ATOM 1693 N N . VAL A 1 221 ? -13.028 -18.465 -8.183 1.00 92.00 221 VAL A N 1
ATOM 1694 C CA . VAL A 1 221 ? -12.584 -18.646 -6.792 1.00 92.00 221 VAL A CA 1
ATOM 1695 C C . VAL A 1 221 ? -11.057 -18.655 -6.718 1.00 92.00 221 VAL A C 1
ATOM 1697 O O . VAL A 1 221 ? -10.486 -17.918 -5.921 1.00 92.00 221 VAL A O 1
ATOM 1700 N N . ALA A 1 222 ? -10.387 -19.405 -7.596 1.00 93.12 222 ALA A N 1
ATOM 1701 C CA . ALA A 1 222 ? -8.925 -19.437 -7.641 1.00 93.12 222 ALA A CA 1
ATOM 1702 C C . ALA A 1 222 ? -8.304 -18.065 -7.980 1.00 93.12 222 ALA A C 1
ATOM 1704 O O . ALA A 1 222 ? -7.258 -17.707 -7.439 1.00 93.12 222 ALA A O 1
ATOM 1705 N N . ASP A 1 223 ? -8.937 -17.282 -8.860 1.00 91.12 223 ASP A N 1
ATOM 1706 C CA . ASP A 1 223 ? -8.490 -15.922 -9.177 1.00 91.12 223 ASP A CA 1
ATOM 1707 C C . ASP A 1 223 ? -8.687 -14.973 -7.976 1.00 91.12 223 ASP A C 1
ATOM 1709 O O . ASP A 1 223 ? -7.774 -14.213 -7.652 1.00 91.12 223 ASP A O 1
ATOM 1713 N N . GLN A 1 224 ? -9.811 -15.074 -7.249 1.00 94.12 224 GLN A N 1
ATOM 1714 C CA . GLN A 1 224 ? -10.018 -14.346 -5.988 1.00 94.12 224 GLN A CA 1
ATOM 1715 C C . GLN A 1 224 ? -8.944 -14.690 -4.949 1.00 94.12 224 GLN A C 1
ATOM 1717 O O . GLN A 1 224 ? -8.362 -13.789 -4.340 1.00 94.12 224 GLN A O 1
ATOM 1722 N N . GLU A 1 225 ? -8.684 -15.982 -4.738 1.00 95.81 225 GLU A N 1
ATOM 1723 C CA . GLU A 1 225 ? -7.675 -16.467 -3.794 1.00 95.81 225 GLU A CA 1
ATOM 1724 C C . GLU A 1 225 ? -6.290 -15.921 -4.140 1.00 95.81 225 GLU A C 1
ATOM 1726 O O . GLU A 1 225 ? -5.602 -15.425 -3.251 1.00 95.81 225 GLU A O 1
ATOM 1731 N N . ARG A 1 226 ? -5.918 -15.910 -5.426 1.00 95.25 226 ARG A N 1
ATOM 1732 C CA . ARG A 1 226 ? -4.641 -15.353 -5.887 1.00 95.25 226 ARG A CA 1
ATOM 1733 C C . ARG A 1 226 ? -4.532 -13.850 -5.630 1.00 95.25 226 ARG A C 1
ATOM 1735 O O . ARG A 1 226 ? -3.494 -13.397 -5.151 1.00 95.25 226 ARG A O 1
ATOM 1742 N N . SER A 1 227 ? -5.573 -13.069 -5.927 1.00 94.06 227 SER A N 1
ATOM 1743 C CA . SER A 1 227 ? -5.561 -11.622 -5.662 1.00 94.06 227 SER A CA 1
ATOM 1744 C C . SER A 1 227 ? -5.442 -11.330 -4.163 1.00 94.06 227 SER A C 1
ATOM 1746 O O . SER A 1 227 ? -4.683 -10.449 -3.752 1.00 94.06 227 SER A O 1
ATOM 1748 N N . VAL A 1 228 ? -6.142 -12.103 -3.326 1.00 96.88 228 VAL A N 1
ATOM 1749 C CA . VAL A 1 228 ? -6.027 -12.012 -1.865 1.00 96.88 228 VAL A CA 1
ATOM 1750 C C . VAL A 1 228 ? -4.634 -12.422 -1.388 1.00 96.88 228 VAL A C 1
ATOM 1752 O O . VAL A 1 228 ? -4.061 -11.722 -0.559 1.00 96.88 228 VAL A O 1
ATOM 1755 N N . GLU A 1 229 ? -4.068 -13.510 -1.907 1.00 96.31 229 GLU A N 1
ATOM 1756 C CA . GLU A 1 229 ? -2.730 -13.993 -1.556 1.00 96.31 229 GLU A CA 1
ATOM 1757 C C . GLU A 1 229 ? -1.659 -12.934 -1.845 1.00 96.31 229 GLU A C 1
ATOM 1759 O O . GLU A 1 229 ? -0.878 -12.600 -0.956 1.00 96.31 229 GLU A O 1
ATOM 1764 N N . GLN A 1 230 ? -1.692 -12.317 -3.030 1.00 92.88 230 GLN A N 1
ATOM 1765 C CA . GLN A 1 230 ? -0.774 -11.233 -3.401 1.00 92.88 230 GLN A CA 1
ATOM 1766 C C . GLN A 1 230 ? -0.881 -10.030 -2.456 1.00 92.88 230 GLN A C 1
ATOM 1768 O O . GLN A 1 230 ? 0.129 -9.468 -2.025 1.00 92.88 230 GLN A O 1
ATOM 1773 N N . PHE A 1 231 ? -2.105 -9.632 -2.094 1.00 95.94 231 PHE A N 1
ATOM 1774 C CA . PHE A 1 231 ? -2.299 -8.578 -1.102 1.00 95.94 231 PHE A CA 1
ATOM 1775 C C . PHE A 1 231 ? -1.758 -8.989 0.272 1.00 95.94 231 PHE A C 1
ATOM 1777 O O . PHE A 1 231 ? -1.132 -8.183 0.962 1.00 95.94 231 PHE A O 1
ATOM 1784 N N . MET A 1 232 ? -1.988 -10.235 0.684 1.00 97.00 232 MET A N 1
ATOM 1785 C CA . MET A 1 232 ? -1.557 -10.733 1.986 1.00 97.00 232 MET A CA 1
ATOM 1786 C C . MET A 1 232 ? -0.037 -10.876 2.084 1.00 97.00 232 MET A C 1
ATOM 1788 O O . MET A 1 232 ? 0.505 -10.597 3.151 1.00 97.00 232 MET A O 1
ATOM 1792 N N . GLU A 1 233 ? 0.661 -11.202 0.997 1.00 92.56 233 GLU A N 1
ATOM 1793 C CA . GLU A 1 233 ? 2.127 -11.164 0.929 1.00 92.56 233 GLU A CA 1
ATOM 1794 C C . GLU A 1 233 ? 2.649 -9.741 1.200 1.00 92.56 233 GLU A C 1
ATOM 1796 O O . GLU A 1 233 ? 3.525 -9.530 2.046 1.00 92.56 233 GLU A O 1
ATOM 1801 N N . LEU A 1 234 ? 2.055 -8.731 0.552 1.00 92.94 234 LEU A N 1
ATOM 1802 C CA . LEU A 1 234 ? 2.373 -7.323 0.806 1.00 92.94 234 LEU A CA 1
ATOM 1803 C C . LEU A 1 234 ? 2.056 -6.936 2.264 1.00 92.94 234 LEU A C 1
ATOM 1805 O O . LEU A 1 234 ? 2.872 -6.301 2.934 1.00 92.94 234 LEU A O 1
ATOM 1809 N N . TRP A 1 235 ? 0.901 -7.360 2.781 1.00 95.88 235 TRP A N 1
ATOM 1810 C CA . TRP A 1 235 ? 0.457 -7.091 4.150 1.00 95.88 235 TRP A CA 1
ATOM 1811 C C . TRP A 1 235 ? 1.374 -7.707 5.209 1.00 95.88 235 TRP A C 1
ATOM 1813 O O . TRP A 1 235 ? 1.662 -7.068 6.221 1.00 95.88 235 TRP A O 1
ATOM 1823 N N . GLN A 1 236 ? 1.819 -8.944 5.015 1.00 94.31 236 GLN A N 1
ATOM 1824 C CA . GLN A 1 236 ? 2.594 -9.681 6.011 1.00 94.31 236 GLN A CA 1
ATOM 1825 C C . GLN A 1 236 ? 4.072 -9.306 5.978 1.00 94.31 236 GLN A C 1
ATOM 1827 O O . GLN A 1 236 ? 4.663 -9.103 7.037 1.00 94.31 236 GLN A O 1
ATOM 1832 N N . ASN A 1 237 ? 4.643 -9.168 4.781 1.00 91.38 237 ASN A N 1
ATOM 1833 C CA . ASN A 1 237 ? 6.093 -9.121 4.620 1.00 91.38 237 ASN A CA 1
ATOM 1834 C C . ASN A 1 237 ? 6.635 -7.740 4.237 1.00 91.38 237 ASN A C 1
ATOM 1836 O O . ASN A 1 237 ? 7.812 -7.458 4.446 1.00 91.38 237 ASN A O 1
ATOM 1840 N N . ASN A 1 238 ? 5.794 -6.875 3.670 1.00 92.69 238 ASN A N 1
ATOM 1841 C CA . ASN A 1 238 ? 6.226 -5.633 3.026 1.00 92.69 238 ASN A CA 1
ATOM 1842 C C . ASN A 1 238 ? 5.374 -4.430 3.474 1.00 92.69 238 ASN A C 1
ATOM 1844 O O . ASN A 1 238 ? 5.157 -3.470 2.727 1.00 92.69 238 ASN A O 1
ATOM 1848 N N . SER A 1 239 ? 4.873 -4.481 4.710 1.00 95.19 239 SER A N 1
ATOM 1849 C CA . SER A 1 239 ? 4.147 -3.378 5.328 1.00 95.19 239 SER A CA 1
ATOM 1850 C C . SER A 1 239 ? 4.525 -3.204 6.798 1.00 95.19 239 SER A C 1
ATOM 1852 O O . SER A 1 239 ? 4.944 -4.143 7.476 1.00 95.19 239 SER A O 1
ATOM 1854 N N . PHE A 1 240 ? 4.378 -1.981 7.293 1.00 95.75 240 PHE A N 1
ATOM 1855 C CA . PHE A 1 240 ? 4.719 -1.574 8.644 1.00 95.75 240 PHE A CA 1
ATOM 1856 C C . PHE A 1 240 ? 3.494 -0.989 9.345 1.00 95.75 240 PHE A C 1
ATOM 1858 O O . PHE A 1 240 ? 2.887 -0.020 8.892 1.00 95.75 240 PHE A O 1
ATOM 1865 N N . GLU A 1 241 ? 3.117 -1.588 10.471 1.00 95.31 241 GLU A N 1
ATOM 1866 C CA . GLU A 1 241 ? 1.979 -1.139 11.269 1.00 95.31 241 GLU A CA 1
ATOM 1867 C C . GLU A 1 241 ? 2.436 -0.200 12.383 1.00 95.31 241 GLU A C 1
ATOM 1869 O O . GLU A 1 241 ? 3.005 -0.653 13.378 1.00 95.31 241 GLU A O 1
ATOM 1874 N N . LEU A 1 242 ? 2.151 1.092 12.224 1.00 95.62 242 LEU A N 1
ATOM 1875 C CA . LEU A 1 242 ? 2.279 2.087 13.282 1.00 95.62 242 LEU A CA 1
ATOM 1876 C C . LEU A 1 242 ? 1.253 3.202 13.068 1.00 95.62 242 LEU A C 1
ATOM 1878 O O . LEU A 1 242 ? 1.346 3.965 12.106 1.00 95.62 242 LEU A O 1
ATOM 1882 N N . SER A 1 243 ? 0.275 3.277 13.972 1.00 95.75 243 SER A N 1
ATOM 1883 C CA . SER A 1 243 ? -0.772 4.300 13.950 1.00 95.75 243 SER A CA 1
ATOM 1884 C C . SER A 1 243 ? -0.197 5.677 14.279 1.00 95.75 243 SER A C 1
ATOM 1886 O O . SER A 1 243 ? 0.551 5.843 15.249 1.00 95.75 243 SER A O 1
ATOM 1888 N N . THR A 1 244 ? -0.572 6.681 13.489 1.00 95.44 244 THR A N 1
ATOM 1889 C CA . THR A 1 244 ? -0.178 8.077 13.709 1.00 95.44 244 THR A CA 1
ATOM 1890 C C . THR A 1 244 ? -0.823 8.631 14.974 1.00 95.44 244 THR A C 1
ATOM 1892 O O . THR A 1 244 ? -0.175 9.372 15.713 1.00 95.44 244 THR A O 1
ATOM 1895 N N . LEU A 1 245 ? -2.067 8.226 15.252 1.00 96.62 245 LEU A N 1
ATOM 1896 C CA . LEU A 1 245 ? -2.788 8.548 16.479 1.00 96.62 245 LEU A CA 1
ATOM 1897 C C . LEU A 1 245 ? -2.075 7.968 17.708 1.00 96.62 245 LEU A C 1
ATOM 1899 O O . LEU A 1 245 ? -1.824 8.690 18.673 1.00 96.62 245 LEU A O 1
ATOM 1903 N N . ASP A 1 246 ? -1.682 6.693 17.656 1.00 96.50 246 ASP A N 1
ATOM 1904 C CA . ASP A 1 246 ? -0.998 6.037 18.774 1.00 96.50 246 ASP A CA 1
ATOM 1905 C C . ASP A 1 246 ? 0.404 6.618 19.009 1.00 96.50 246 ASP A C 1
ATOM 1907 O O . ASP A 1 246 ? 0.804 6.852 20.152 1.00 96.50 246 ASP A O 1
ATOM 1911 N N . LEU A 1 247 ? 1.159 6.889 17.940 1.00 97.19 247 LEU A N 1
ATOM 1912 C CA . LEU A 1 247 ? 2.483 7.500 18.041 1.00 97.19 247 LEU A CA 1
ATOM 1913 C C . LEU A 1 247 ? 2.399 8.917 18.631 1.00 97.19 247 LEU A C 1
ATOM 1915 O O . LEU A 1 247 ? 3.140 9.244 19.561 1.00 97.19 247 LEU A O 1
ATOM 1919 N N . ALA A 1 248 ? 1.458 9.735 18.152 1.00 97.00 248 ALA A N 1
ATOM 1920 C CA . ALA A 1 248 ? 1.203 11.067 18.696 1.00 97.00 248 ALA A CA 1
ATOM 1921 C C . ALA A 1 248 ? 0.732 11.016 20.163 1.00 97.00 248 ALA A C 1
ATOM 1923 O O . ALA A 1 248 ? 1.170 11.829 20.984 1.00 97.00 248 ALA A O 1
ATOM 1924 N N . GLY A 1 249 ? -0.097 10.031 20.520 1.00 96.19 249 GLY A N 1
ATOM 1925 C CA . GLY A 1 249 ? -0.488 9.736 21.899 1.00 96.19 249 GLY A CA 1
ATOM 1926 C C . GLY A 1 249 ? 0.711 9.408 22.789 1.00 96.19 249 GLY A C 1
ATOM 1927 O O . GLY A 1 249 ? 0.876 9.995 23.862 1.00 96.19 249 GLY A O 1
ATOM 1928 N N . CYS A 1 250 ? 1.609 8.548 22.306 1.00 96.50 250 CYS A N 1
ATOM 1929 C CA . CYS A 1 250 ? 2.842 8.183 22.995 1.00 96.50 250 CYS A CA 1
ATOM 1930 C C . CYS A 1 250 ? 3.766 9.393 23.210 1.00 96.50 250 CYS A C 1
ATOM 1932 O O . CYS A 1 250 ? 4.333 9.555 24.297 1.00 96.50 250 CYS A O 1
ATOM 1934 N N . TRP A 1 251 ? 3.905 10.285 22.225 1.00 97.06 251 TRP A N 1
ATOM 1935 C CA . TRP A 1 251 ? 4.683 11.524 22.370 1.00 97.06 251 TRP A CA 1
ATOM 1936 C C . TRP A 1 251 ? 4.107 12.463 23.432 1.00 97.06 251 TRP A C 1
ATOM 1938 O O . TRP A 1 251 ? 4.859 13.091 24.177 1.00 97.06 251 TRP A O 1
ATOM 1948 N N . ASN A 1 252 ? 2.781 12.492 23.564 1.00 95.88 252 ASN A N 1
ATOM 1949 C CA . ASN A 1 252 ? 2.064 13.338 24.516 1.00 95.88 252 ASN A CA 1
ATOM 1950 C C . ASN A 1 252 ? 1.696 12.617 25.827 1.00 95.88 252 ASN A C 1
ATOM 1952 O O . ASN A 1 252 ? 0.888 13.118 26.609 1.00 95.88 252 ASN A O 1
ATOM 1956 N N . ARG A 1 253 ? 2.306 11.461 26.123 1.00 93.56 253 ARG A N 1
ATOM 1957 C CA . ARG A 1 253 ? 1.940 10.604 27.270 1.00 93.56 253 ARG A CA 1
ATOM 1958 C C . ARG A 1 253 ? 2.016 11.277 28.645 1.00 93.56 253 ARG A C 1
ATOM 1960 O O . ARG A 1 253 ? 1.261 10.902 29.531 1.00 93.56 253 ARG A O 1
ATOM 1967 N N . TYR A 1 254 ? 2.893 12.268 28.820 1.00 92.06 254 TYR A N 1
ATOM 1968 C CA . TYR A 1 254 ? 3.074 12.994 30.088 1.00 92.06 254 TYR A CA 1
ATOM 1969 C C . TYR A 1 254 ? 2.340 14.341 30.140 1.00 92.06 254 TYR A C 1
ATOM 1971 O O . TYR A 1 254 ? 2.565 15.127 31.059 1.00 92.06 254 TYR A O 1
ATOM 1979 N N . LYS A 1 255 ? 1.513 14.652 29.137 1.00 91.56 255 LYS A N 1
ATOM 1980 C CA . LYS A 1 255 ? 0.717 15.881 29.125 1.00 91.56 255 LYS A CA 1
ATOM 1981 C C . LYS A 1 255 ? -0.521 15.739 30.029 1.00 91.56 255 LYS A C 1
ATOM 1983 O O . LYS A 1 255 ? -0.993 14.613 30.213 1.00 91.56 255 LYS A O 1
ATOM 1988 N N . PRO A 1 256 ? -1.038 16.851 30.593 1.00 89.12 256 PRO A N 1
ATOM 1989 C CA . PRO A 1 256 ? -2.281 16.849 31.368 1.00 89.12 256 PRO A CA 1
ATOM 1990 C C . PRO A 1 256 ? -3.448 16.241 30.584 1.00 89.12 256 PRO A C 1
ATOM 1992 O O . PRO A 1 256 ? -3.448 16.299 29.359 1.00 89.12 256 PRO A O 1
ATOM 1995 N N . ALA A 1 257 ? -4.437 15.674 31.284 1.00 87.44 257 ALA A N 1
ATOM 1996 C CA . ALA A 1 257 ? -5.614 15.069 30.650 1.00 87.44 257 ALA A CA 1
ATOM 1997 C C . ALA A 1 257 ? -6.472 16.107 29.909 1.00 87.44 257 ALA A C 1
ATOM 1999 O O . ALA A 1 257 ? -6.907 15.871 28.783 1.00 87.44 257 ALA A O 1
ATOM 2000 N N . GLU A 1 258 ? -6.670 17.276 30.520 1.00 91.75 258 GLU A N 1
ATOM 2001 C CA . GLU A 1 258 ? -7.378 18.388 29.894 1.00 91.75 258 GLU A CA 1
ATOM 2002 C C . GLU A 1 258 ? -6.607 18.887 28.662 1.00 91.75 258 GLU A C 1
ATOM 2004 O O . GLU A 1 258 ? -5.426 19.229 28.740 1.00 91.75 258 GLU A O 1
ATOM 2009 N N . GLY A 1 259 ? -7.270 18.884 27.502 1.00 89.06 259 GLY A N 1
ATOM 2010 C CA . GLY A 1 259 ? -6.680 19.309 26.229 1.00 89.06 259 GLY A CA 1
ATOM 2011 C C . GLY A 1 259 ? -5.707 18.311 25.584 1.00 89.06 259 GLY A C 1
ATOM 2012 O O . GLY A 1 259 ? -5.163 18.618 24.521 1.00 89.06 259 GLY A O 1
ATOM 2013 N N . LYS A 1 260 ? -5.496 17.116 26.163 1.00 90.50 260 LYS A N 1
ATOM 2014 C CA . LYS A 1 260 ? -4.586 16.095 25.603 1.00 90.50 260 LYS A CA 1
ATOM 2015 C C . LYS A 1 260 ? -4.959 15.710 24.174 1.00 90.50 260 LYS A C 1
ATOM 2017 O O . LYS A 1 260 ? -4.075 15.578 23.337 1.00 90.50 260 LYS A O 1
ATOM 2022 N N . GLU A 1 261 ? -6.251 15.575 23.891 1.00 91.69 261 GLU A N 1
ATOM 2023 C CA . GLU A 1 261 ? -6.772 15.216 22.565 1.00 91.69 261 GLU A CA 1
ATOM 2024 C C . GLU A 1 261 ? -6.340 16.217 21.485 1.00 91.69 261 GLU A C 1
ATOM 2026 O O . GLU A 1 261 ? -5.850 15.816 20.432 1.00 91.69 261 GLU A O 1
ATOM 2031 N N . TYR A 1 262 ? -6.412 17.520 21.780 1.00 92.62 262 TYR A N 1
ATOM 2032 C CA . TYR A 1 262 ? -5.952 18.568 20.867 1.00 92.62 262 TYR A CA 1
ATOM 2033 C C . TYR A 1 262 ? -4.436 18.497 20.631 1.00 92.62 262 TYR A C 1
ATOM 2035 O O . TYR A 1 262 ? -3.981 18.603 19.495 1.00 92.62 262 TYR A O 1
ATOM 2043 N N . MET A 1 263 ? -3.645 18.266 21.687 1.00 93.94 263 MET A N 1
ATOM 2044 C CA . MET A 1 263 ? -2.185 18.121 21.561 1.00 93.94 263 MET A CA 1
ATOM 2045 C C . MET A 1 263 ? -1.793 16.882 20.746 1.00 93.94 263 MET A C 1
ATOM 2047 O O . MET A 1 263 ? -0.811 16.911 19.999 1.00 93.94 263 MET A O 1
ATOM 2051 N N . VAL A 1 264 ? -2.551 15.791 20.892 1.00 95.00 264 VAL A N 1
ATOM 2052 C CA . VAL A 1 264 ? -2.375 14.580 20.091 1.00 95.00 264 VAL A CA 1
ATOM 2053 C C . VAL A 1 264 ? -2.660 14.886 18.627 1.00 95.00 264 VAL A C 1
ATOM 2055 O O . VAL A 1 264 ? -1.782 14.626 17.809 1.00 95.00 264 VAL A O 1
ATOM 2058 N N . GLU A 1 265 ? -3.801 15.497 18.295 1.00 93.62 265 GLU A N 1
ATOM 2059 C CA . GLU A 1 265 ? -4.135 15.841 16.905 1.00 93.62 265 GLU A CA 1
ATOM 2060 C C . GLU A 1 265 ? -3.083 16.760 16.263 1.00 93.62 265 GLU A C 1
ATOM 2062 O O . GLU A 1 265 ? -2.589 16.460 15.173 1.00 93.62 265 GLU A O 1
ATOM 2067 N N . ASP A 1 266 ? -2.649 17.808 16.973 1.00 93.50 266 ASP A N 1
ATOM 2068 C CA . ASP A 1 266 ? -1.592 18.725 16.518 1.00 93.50 266 ASP A CA 1
ATOM 2069 C C . ASP A 1 266 ? -0.276 17.979 16.205 1.00 93.50 266 ASP A C 1
ATOM 2071 O O . ASP A 1 266 ? 0.408 18.242 15.211 1.00 93.50 266 ASP A O 1
ATOM 2075 N N . SER A 1 267 ? 0.033 16.943 16.991 1.00 95.94 267 SER A N 1
ATOM 2076 C CA . SER A 1 267 ? 1.239 16.125 16.828 1.00 95.94 267 SER A CA 1
ATOM 2077 C C . SER A 1 267 ? 1.156 15.093 15.695 1.00 95.94 267 SER A C 1
ATOM 2079 O O . SER A 1 267 ? 2.199 14.602 15.249 1.00 95.94 267 SER A O 1
ATOM 2081 N N . ARG A 1 268 ? -0.036 14.751 15.181 1.00 94.19 268 ARG A N 1
ATOM 2082 C CA . ARG A 1 268 ? -0.190 13.659 14.195 1.00 94.19 268 ARG A CA 1
ATOM 2083 C C . ARG A 1 268 ? 0.500 13.936 12.867 1.00 94.19 268 ARG A C 1
ATOM 2085 O O . ARG A 1 268 ? 1.018 13.014 12.248 1.00 94.19 268 ARG A O 1
ATOM 2092 N N . ASN A 1 269 ? 0.557 15.194 12.426 1.00 92.19 269 ASN A N 1
ATOM 2093 C CA . ASN A 1 269 ? 1.321 15.538 11.218 1.00 92.19 269 ASN A CA 1
ATOM 2094 C C . ASN A 1 269 ? 2.820 15.262 11.415 1.00 92.19 269 ASN A C 1
ATOM 2096 O O . ASN A 1 269 ? 3.489 14.777 10.506 1.00 92.19 269 ASN A O 1
ATOM 2100 N N . GLY A 1 270 ? 3.349 15.530 12.613 1.00 93.44 270 GLY A N 1
ATOM 2101 C CA . GLY A 1 270 ? 4.714 15.154 12.972 1.00 93.44 270 GLY A CA 1
ATOM 2102 C C . GLY A 1 270 ? 4.909 13.636 12.980 1.00 93.44 270 GLY A C 1
ATOM 2103 O O . GLY A 1 270 ? 5.927 13.157 12.483 1.00 93.44 270 GLY A O 1
ATOM 2104 N N . ALA A 1 271 ? 3.925 12.886 13.490 1.00 94.94 271 ALA A N 1
ATOM 2105 C CA . ALA A 1 271 ? 3.938 11.422 13.523 1.00 94.94 271 ALA A CA 1
ATOM 2106 C C . ALA A 1 271 ? 4.022 10.824 12.113 1.00 94.94 271 ALA A C 1
ATOM 2108 O O . ALA A 1 271 ? 4.902 10.004 11.862 1.00 94.94 271 ALA A O 1
ATOM 2109 N N . VAL A 1 272 ? 3.198 11.311 11.177 1.00 93.38 272 VAL A N 1
ATOM 2110 C CA . VAL A 1 272 ? 3.265 10.925 9.757 1.00 93.38 272 VAL A CA 1
ATOM 2111 C C . VAL A 1 272 ? 4.669 11.147 9.194 1.00 93.38 272 VAL A C 1
ATOM 2113 O O . VAL A 1 272 ? 5.292 10.211 8.699 1.00 93.38 272 VAL A O 1
ATOM 2116 N N . LYS A 1 273 ? 5.210 12.366 9.331 1.00 92.50 273 LYS A N 1
ATOM 2117 C CA . LYS A 1 273 ? 6.543 12.716 8.811 1.00 92.50 273 LYS A CA 1
ATOM 2118 C C . LYS A 1 273 ? 7.645 11.822 9.378 1.00 92.50 273 LYS A C 1
ATOM 2120 O O . LYS A 1 273 ? 8.592 11.487 8.672 1.00 92.50 273 LYS A O 1
ATOM 2125 N N . LYS A 1 274 ? 7.543 11.445 10.657 1.00 93.88 274 LYS A N 1
ATOM 2126 C CA . LYS A 1 274 ? 8.517 10.553 11.297 1.00 93.88 274 LYS A CA 1
ATOM 2127 C C . LYS A 1 274 ? 8.429 9.126 10.787 1.00 93.88 274 LYS A C 1
ATOM 2129 O O . LYS A 1 274 ? 9.473 8.559 10.488 1.00 93.88 274 LYS A O 1
ATOM 2134 N N . ILE A 1 275 ? 7.222 8.589 10.631 1.00 94.25 275 ILE A N 1
ATOM 2135 C CA . ILE A 1 275 ? 7.025 7.253 10.065 1.00 94.25 275 ILE A CA 1
ATOM 2136 C C . ILE A 1 275 ? 7.588 7.188 8.643 1.00 94.25 275 ILE A C 1
ATOM 2138 O O . ILE A 1 275 ? 8.377 6.296 8.348 1.00 94.25 275 ILE A O 1
ATOM 2142 N N . ILE A 1 276 ? 7.259 8.169 7.797 1.00 92.19 276 ILE A N 1
ATOM 2143 C CA . ILE A 1 276 ? 7.785 8.258 6.428 1.00 92.19 276 ILE A CA 1
ATOM 2144 C C . ILE A 1 276 ? 9.315 8.325 6.434 1.00 92.19 276 ILE A C 1
ATOM 2146 O O . ILE A 1 276 ? 9.951 7.584 5.696 1.00 92.19 276 ILE A O 1
ATOM 2150 N N . GLY A 1 277 ? 9.913 9.156 7.295 1.00 91.75 277 GLY A N 1
ATOM 2151 C CA . GLY A 1 277 ? 11.372 9.251 7.403 1.00 91.75 277 GLY A CA 1
ATOM 2152 C C . GLY A 1 277 ? 12.035 7.926 7.798 1.00 91.75 277 GLY A C 1
ATOM 2153 O O . GLY A 1 277 ? 13.038 7.546 7.204 1.00 91.75 277 GLY A O 1
ATOM 2154 N N . TRP A 1 278 ? 11.458 7.183 8.748 1.00 93.88 278 TRP A N 1
ATOM 2155 C CA . TRP A 1 278 ? 11.978 5.862 9.120 1.00 93.88 278 TRP A CA 1
ATOM 2156 C C . TRP A 1 278 ? 11.854 4.833 7.989 1.00 93.88 278 TRP A C 1
ATOM 2158 O O . TRP A 1 278 ? 12.752 4.011 7.810 1.00 93.88 278 TRP A O 1
ATOM 2168 N N . LEU A 1 279 ? 10.770 4.883 7.210 1.00 93.38 279 LEU A N 1
ATOM 2169 C CA . LEU A 1 279 ? 10.594 4.031 6.031 1.00 93.38 279 LEU A CA 1
ATOM 2170 C C . LEU A 1 279 ? 11.579 4.401 4.916 1.00 93.38 279 LEU A C 1
ATOM 2172 O O . LEU A 1 279 ? 12.163 3.513 4.305 1.00 93.38 279 LEU A O 1
ATOM 2176 N N . GLU A 1 280 ? 11.834 5.691 4.700 1.00 90.94 280 GLU A N 1
ATOM 2177 C CA . GLU A 1 280 ? 12.832 6.169 3.739 1.00 90.94 280 GLU A CA 1
ATOM 2178 C C . GLU A 1 280 ? 14.249 5.701 4.120 1.00 90.94 280 GLU A C 1
ATOM 2180 O O . GLU A 1 280 ? 15.023 5.272 3.262 1.00 90.94 280 GLU A O 1
ATOM 2185 N N . ASP A 1 281 ? 14.598 5.740 5.409 1.00 92.12 281 ASP A N 1
ATOM 2186 C CA . ASP A 1 281 ? 15.880 5.226 5.901 1.00 92.12 281 ASP A CA 1
ATOM 2187 C C . ASP A 1 281 ? 15.998 3.709 5.687 1.00 92.12 281 ASP A C 1
ATOM 2189 O O . ASP A 1 281 ? 17.040 3.229 5.227 1.00 92.12 281 ASP A O 1
ATOM 2193 N N . TYR A 1 282 ? 14.916 2.961 5.932 1.00 94.19 282 TYR A N 1
ATOM 2194 C CA . TYR A 1 282 ? 14.838 1.534 5.610 1.00 94.19 282 TYR A CA 1
ATOM 2195 C C . TYR A 1 282 ? 15.053 1.282 4.114 1.00 94.19 282 TYR A C 1
ATOM 2197 O O . TYR A 1 282 ? 15.907 0.479 3.734 1.00 94.19 282 TYR A O 1
ATOM 2205 N N . GLU A 1 283 ? 14.354 2.011 3.248 1.00 91.81 283 GLU A N 1
ATOM 2206 C CA . GLU A 1 283 ? 14.494 1.896 1.798 1.00 91.81 283 GLU A CA 1
ATOM 2207 C C . GLU A 1 283 ? 15.931 2.184 1.343 1.00 91.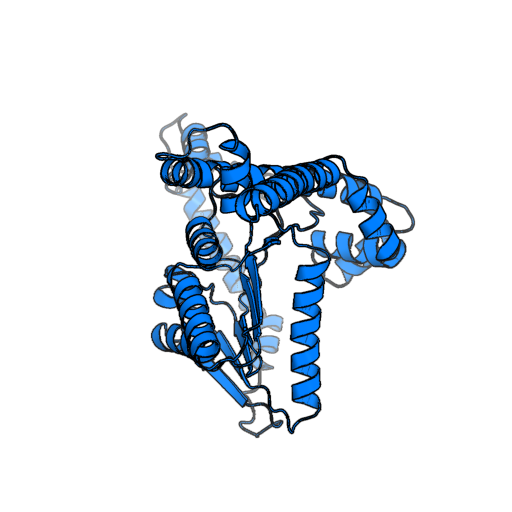81 283 GLU A C 1
ATOM 2209 O O . GLU A 1 283 ? 16.524 1.386 0.615 1.00 91.81 283 GLU A O 1
ATOM 2214 N N . LYS A 1 284 ? 16.552 3.269 1.814 1.00 91.25 284 LYS A N 1
ATOM 2215 C CA . LYS A 1 284 ? 17.957 3.584 1.498 1.00 91.25 284 LYS A CA 1
ATOM 2216 C C . LYS A 1 284 ? 18.907 2.469 1.923 1.00 91.25 284 LYS A C 1
ATOM 2218 O O . LYS A 1 284 ? 19.820 2.115 1.172 1.00 91.25 284 LYS A O 1
ATOM 2223 N N . GLU A 1 285 ? 18.706 1.908 3.110 1.00 93.75 285 GLU A N 1
ATOM 2224 C CA . GLU A 1 285 ? 19.569 0.850 3.621 1.00 93.75 285 GLU A CA 1
ATOM 2225 C C . GLU A 1 285 ? 19.395 -0.461 2.842 1.00 93.75 285 GLU A C 1
ATOM 2227 O O . GLU A 1 285 ? 20.387 -1.101 2.462 1.00 93.75 285 GLU A O 1
ATOM 2232 N N . THR A 1 286 ? 18.150 -0.821 2.516 1.00 94.25 286 THR A N 1
ATOM 2233 C CA . THR A 1 286 ? 17.859 -1.994 1.685 1.00 94.25 286 THR A CA 1
ATOM 2234 C C . THR A 1 286 ? 18.485 -1.868 0.293 1.00 94.25 286 THR A C 1
ATOM 2236 O O . THR A 1 286 ? 19.044 -2.845 -0.197 1.00 94.25 286 THR A O 1
ATOM 2239 N N . ALA A 1 287 ? 18.548 -0.665 -0.295 1.00 92.31 287 ALA A N 1
ATOM 2240 C CA . ALA A 1 287 ? 19.246 -0.434 -1.565 1.00 92.31 287 ALA A CA 1
ATOM 2241 C C . ALA A 1 287 ? 20.727 -0.837 -1.497 1.00 92.31 287 ALA A C 1
ATOM 2243 O O . ALA A 1 287 ? 21.246 -1.514 -2.390 1.00 92.31 287 ALA A O 1
ATOM 2244 N N . GLY A 1 288 ? 21.409 -0.458 -0.413 1.00 93.06 288 GLY A N 1
ATOM 2245 C CA . GLY A 1 288 ? 22.797 -0.842 -0.172 1.00 93.06 288 GLY A CA 1
ATOM 2246 C C . GLY A 1 288 ? 22.961 -2.348 0.041 1.00 93.06 288 GLY A C 1
ATOM 2247 O O . GLY A 1 288 ? 23.916 -2.942 -0.461 1.00 93.06 288 GLY A O 1
ATOM 2248 N N . PHE A 1 289 ? 22.032 -2.976 0.764 1.00 95.00 289 PHE A N 1
ATOM 2249 C CA . PHE A 1 289 ? 22.007 -4.424 0.979 1.00 95.00 289 PHE A CA 1
ATOM 2250 C C . PHE A 1 289 ? 21.814 -5.200 -0.331 1.00 95.00 289 PHE A C 1
ATOM 2252 O O . PHE A 1 289 ? 22.647 -6.043 -0.675 1.00 95.00 289 PHE A O 1
ATOM 2259 N N . MET A 1 290 ? 20.793 -4.845 -1.112 1.00 94.94 290 MET A N 1
ATOM 2260 C CA . MET A 1 290 ? 20.498 -5.451 -2.410 1.00 94.94 290 MET A CA 1
ATOM 2261 C C . MET A 1 290 ? 21.641 -5.251 -3.401 1.00 94.94 290 MET A C 1
ATOM 2263 O O . MET A 1 290 ? 22.052 -6.201 -4.062 1.00 94.94 290 MET A O 1
ATOM 2267 N N . GLY A 1 291 ? 22.231 -4.053 -3.446 1.00 93.31 291 GLY A N 1
ATOM 2268 C CA . GLY A 1 291 ? 23.374 -3.762 -4.309 1.00 93.31 291 GLY A CA 1
ATOM 2269 C C . GLY A 1 291 ? 24.634 -4.569 -3.971 1.00 93.31 291 GLY A C 1
ATOM 2270 O O . GLY A 1 291 ? 25.462 -4.802 -4.853 1.00 93.31 291 GLY A O 1
ATOM 2271 N N . ARG A 1 292 ? 24.801 -5.021 -2.718 1.00 94.75 292 ARG A N 1
ATOM 2272 C CA . ARG A 1 292 ? 25.873 -5.962 -2.343 1.00 94.75 292 ARG A CA 1
ATOM 2273 C C . ARG A 1 292 ? 25.547 -7.386 -2.779 1.00 94.75 292 ARG A C 1
ATOM 2275 O O . ARG A 1 292 ? 26.416 -8.049 -3.338 1.00 94.75 292 ARG A O 1
ATOM 2282 N N . LEU A 1 293 ? 24.315 -7.843 -2.552 1.00 95.69 293 LEU A N 1
ATOM 2283 C CA . LEU A 1 293 ? 23.891 -9.192 -2.935 1.00 95.69 293 LEU A CA 1
ATOM 2284 C C . LEU A 1 293 ? 23.913 -9.391 -4.453 1.00 95.69 293 LEU A C 1
ATOM 2286 O O . LEU A 1 293 ? 24.449 -10.390 -4.917 1.00 95.69 293 LEU A O 1
ATOM 2290 N N . ALA A 1 294 ? 23.442 -8.408 -5.221 1.00 94.50 294 ALA A N 1
ATOM 2291 C CA . ALA A 1 294 ? 23.428 -8.448 -6.683 1.00 94.50 294 ALA A CA 1
ATOM 2292 C C . ALA A 1 294 ? 24.819 -8.647 -7.313 1.00 94.50 294 ALA A C 1
ATOM 2294 O O . ALA A 1 294 ? 24.921 -9.126 -8.436 1.00 94.50 294 ALA A O 1
ATOM 2295 N N . LYS A 1 295 ? 25.898 -8.296 -6.599 1.00 94.94 295 LYS A N 1
ATOM 2296 C CA . LYS A 1 295 ? 27.287 -8.452 -7.062 1.00 94.94 295 LYS A CA 1
ATOM 2297 C C . LYS A 1 295 ? 27.896 -9.812 -6.725 1.00 94.94 295 LYS A C 1
ATOM 2299 O O . LYS A 1 295 ? 29.042 -10.062 -7.099 1.00 94.94 295 LYS A O 1
ATOM 2304 N N . ARG A 1 296 ? 27.190 -10.672 -5.986 1.00 97.38 296 ARG A N 1
ATOM 2305 C CA . ARG A 1 296 ? 27.705 -12.004 -5.666 1.00 97.38 296 ARG A CA 1
ATOM 2306 C C . ARG A 1 296 ? 27.806 -12.854 -6.944 1.00 97.38 296 ARG A C 1
ATOM 2308 O O . ARG A 1 296 ? 26.896 -12.781 -7.770 1.00 97.38 296 ARG A O 1
ATOM 2315 N N . PRO A 1 297 ? 28.860 -13.678 -7.107 1.00 97.44 297 PRO A N 1
ATOM 2316 C CA . PRO A 1 297 ? 29.071 -14.466 -8.327 1.00 97.44 297 PRO A CA 1
ATOM 2317 C C . PRO A 1 297 ? 27.953 -15.461 -8.661 1.00 97.44 297 PRO A C 1
ATOM 2319 O O . PRO A 1 297 ? 27.783 -15.807 -9.823 1.00 97.44 297 PRO A O 1
ATOM 2322 N N . ASP A 1 298 ? 27.203 -15.916 -7.659 1.00 97.25 298 ASP A N 1
ATOM 2323 C CA . ASP A 1 298 ? 26.064 -16.825 -7.805 1.00 97.25 298 ASP A CA 1
ATOM 2324 C C . ASP A 1 298 ? 24.749 -16.107 -8.154 1.00 97.25 298 ASP A C 1
ATOM 2326 O O . ASP A 1 298 ? 23.842 -16.726 -8.700 1.00 97.25 298 ASP A O 1
ATOM 2330 N N . ILE A 1 299 ? 24.648 -14.802 -7.880 1.00 97.44 299 ILE A N 1
ATOM 2331 C CA . ILE A 1 299 ? 23.436 -13.996 -8.104 1.00 97.44 299 ILE A CA 1
ATOM 2332 C C . ILE A 1 299 ? 23.540 -13.174 -9.390 1.00 97.44 299 ILE A C 1
ATOM 2334 O O . ILE A 1 299 ? 22.573 -13.093 -10.144 1.00 97.44 299 ILE A O 1
ATOM 2338 N N . ALA A 1 300 ? 24.703 -12.580 -9.667 1.00 97.06 300 ALA A N 1
ATOM 2339 C CA . ALA A 1 300 ? 24.894 -11.696 -10.816 1.00 97.06 300 ALA A CA 1
ATOM 2340 C C . ALA A 1 300 ? 24.495 -12.333 -12.167 1.00 97.06 300 ALA A C 1
ATOM 2342 O O . ALA A 1 300 ? 23.824 -11.653 -12.946 1.00 97.06 300 ALA A O 1
ATOM 2343 N N . PRO A 1 301 ? 24.806 -13.618 -12.453 1.00 97.94 301 PRO A N 1
ATOM 2344 C CA . PRO A 1 301 ? 24.359 -14.263 -13.689 1.00 97.94 301 PRO A CA 1
ATOM 2345 C C . PRO A 1 301 ? 22.834 -14.399 -13.781 1.00 97.94 301 PRO A C 1
ATOM 2347 O O . PRO A 1 301 ? 22.271 -14.211 -14.854 1.00 97.94 301 PRO A O 1
ATOM 2350 N N . VAL A 1 302 ? 22.157 -14.677 -12.660 1.00 97.69 302 VAL A N 1
ATOM 2351 C CA . VAL A 1 302 ? 20.688 -14.792 -12.607 1.00 97.69 302 VAL A CA 1
ATOM 2352 C C . VAL A 1 302 ? 20.037 -13.434 -12.855 1.00 97.69 302 VAL A C 1
ATOM 2354 O O . VAL A 1 302 ? 19.092 -13.330 -13.630 1.00 97.69 302 VAL A O 1
ATOM 2357 N N . VAL A 1 303 ? 20.577 -12.374 -12.246 1.00 96.19 303 VAL A N 1
ATOM 2358 C CA . VAL A 1 303 ? 20.118 -10.998 -12.489 1.00 96.19 303 VAL A CA 1
ATOM 2359 C C . VAL A 1 303 ? 20.286 -10.625 -13.961 1.00 96.19 303 VAL A C 1
ATOM 2361 O O . VAL A 1 303 ? 19.363 -10.065 -14.541 1.00 96.19 303 VAL A O 1
ATOM 2364 N N . GLN A 1 304 ? 21.426 -10.958 -14.574 1.00 96.62 304 GLN A N 1
ATOM 2365 C CA . GLN A 1 304 ? 21.658 -10.672 -15.989 1.00 96.62 304 GLN A CA 1
ATOM 2366 C C . GLN A 1 304 ? 20.688 -11.443 -16.895 1.00 96.62 304 GLN A C 1
ATOM 2368 O O . GLN A 1 304 ? 20.123 -10.835 -17.795 1.00 96.62 304 GLN A O 1
ATOM 2373 N N . SER A 1 305 ? 20.423 -12.725 -16.613 1.00 97.56 305 SER A N 1
ATOM 2374 C CA . SER A 1 305 ? 19.426 -13.514 -17.357 1.00 97.56 305 SER A CA 1
ATOM 2375 C C . SER A 1 305 ? 18.048 -12.852 -17.333 1.00 97.56 305 SER A C 1
ATOM 2377 O O . SER A 1 305 ? 17.419 -12.701 -18.372 1.00 97.56 305 SER A O 1
ATOM 2379 N N . LEU A 1 306 ? 17.601 -12.383 -16.163 1.00 96.38 306 LEU A N 1
ATOM 2380 C CA . LEU A 1 306 ? 16.312 -11.697 -16.029 1.00 96.38 306 LEU A CA 1
ATOM 2381 C C . LEU A 1 306 ? 16.278 -10.370 -16.806 1.00 96.38 306 LEU A C 1
ATOM 2383 O O . LEU A 1 306 ? 15.266 -10.037 -17.423 1.00 96.38 306 LEU A O 1
ATOM 2387 N N . VAL A 1 307 ? 17.382 -9.619 -16.826 1.00 93.62 307 VAL A N 1
ATOM 2388 C CA . VAL A 1 307 ? 17.491 -8.411 -17.660 1.00 93.62 307 VAL A CA 1
ATOM 2389 C C . VAL A 1 307 ? 17.414 -8.766 -19.147 1.00 93.62 307 VAL A C 1
ATOM 2391 O O . VAL A 1 307 ? 16.712 -8.087 -19.897 1.00 93.62 307 VAL A O 1
ATOM 2394 N N . ASP A 1 308 ? 18.088 -9.836 -19.567 1.00 95.31 308 ASP A N 1
ATOM 2395 C CA . ASP A 1 308 ? 18.091 -10.307 -20.956 1.00 95.31 308 ASP A CA 1
ATOM 2396 C C . ASP A 1 308 ? 16.703 -10.829 -21.388 1.00 95.31 308 ASP A C 1
ATOM 2398 O O . ASP A 1 308 ? 16.323 -10.692 -22.550 1.00 95.31 308 ASP A O 1
ATOM 2402 N N . GLU A 1 309 ? 15.906 -11.339 -20.443 1.00 94.12 309 GLU A N 1
ATOM 2403 C CA . GLU A 1 309 ? 14.487 -11.699 -20.613 1.00 94.12 309 GLU A CA 1
ATOM 2404 C C . GLU A 1 309 ? 13.543 -10.480 -20.663 1.00 94.12 309 GLU A C 1
ATOM 2406 O O . GLU A 1 309 ? 12.353 -10.621 -20.949 1.00 94.12 309 GLU A O 1
ATOM 2411 N N . GLY A 1 310 ? 14.059 -9.272 -20.423 1.00 91.12 310 GLY A N 1
ATOM 2412 C CA . GLY A 1 310 ? 13.315 -8.017 -20.538 1.00 91.12 310 GLY A CA 1
ATOM 2413 C C . GLY A 1 310 ? 12.742 -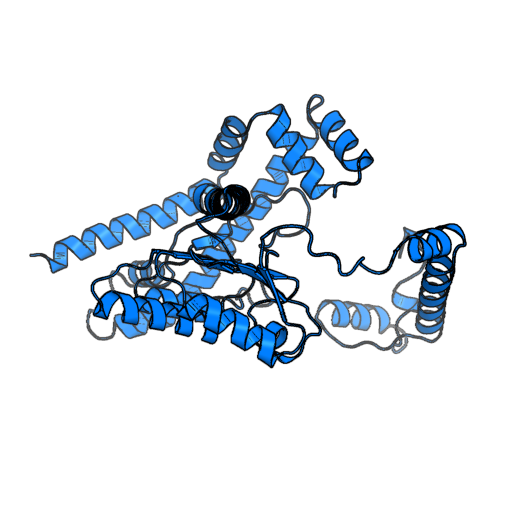7.474 -19.228 1.00 91.12 310 GLY A C 1
ATOM 2414 O O . GLY A 1 310 ? 11.972 -6.510 -19.261 1.00 91.12 310 GLY A O 1
ATOM 2415 N N . TYR A 1 311 ? 13.106 -8.034 -18.070 1.00 89.19 311 TYR A N 1
ATOM 2416 C CA . TYR A 1 311 ? 12.741 -7.445 -16.780 1.00 89.19 311 TYR A CA 1
ATOM 2417 C C . TYR A 1 311 ? 13.512 -6.144 -16.516 1.00 89.19 311 TYR A C 1
ATOM 2419 O O . TYR A 1 311 ? 14.645 -5.945 -16.959 1.00 89.19 311 TYR A O 1
ATOM 2427 N N . SER A 1 312 ? 12.913 -5.241 -15.730 1.00 88.81 312 SER A N 1
ATOM 2428 C CA . SER A 1 312 ? 13.617 -4.045 -15.258 1.00 88.81 312 SER A CA 1
ATOM 2429 C C . SER A 1 312 ? 14.815 -4.443 -14.382 1.00 88.81 312 SER A C 1
ATOM 2431 O O . SER A 1 312 ? 14.754 -5.444 -13.665 1.00 88.81 312 SER A O 1
ATOM 2433 N N . GLU A 1 313 ? 15.903 -3.666 -14.388 1.00 88.88 313 GLU A N 1
ATOM 2434 C CA . GLU A 1 313 ? 17.091 -3.953 -13.558 1.00 88.88 313 GLU A CA 1
ATOM 2435 C C . GLU A 1 313 ? 16.724 -4.097 -12.071 1.00 88.88 313 GLU A C 1
ATOM 2437 O O . GLU A 1 313 ? 17.155 -5.030 -11.394 1.00 88.88 313 GLU A O 1
ATOM 2442 N N . GLY A 1 314 ? 15.865 -3.203 -11.570 1.00 88.62 314 GLY A N 1
ATOM 2443 C CA . GLY A 1 314 ? 15.422 -3.221 -10.181 1.00 88.62 314 GLY A CA 1
ATOM 2444 C C . GLY A 1 314 ? 14.680 -4.506 -9.818 1.00 88.62 314 GLY A C 1
ATOM 2445 O O . GLY A 1 314 ? 14.955 -5.087 -8.764 1.00 88.62 314 GLY A O 1
ATOM 2446 N N . ASP A 1 315 ? 13.758 -4.962 -10.664 1.00 89.12 315 ASP A N 1
ATOM 2447 C CA . ASP A 1 315 ? 13.012 -6.203 -10.424 1.00 89.12 315 ASP A CA 1
ATOM 2448 C C . ASP A 1 315 ? 13.876 -7.441 -10.634 1.00 89.12 315 ASP A C 1
ATOM 2450 O O . ASP A 1 315 ? 13.755 -8.396 -9.870 1.00 89.12 315 ASP A O 1
ATOM 2454 N N . SER A 1 316 ? 14.801 -7.394 -11.592 1.00 93.25 316 SER A N 1
ATOM 2455 C CA . SER A 1 316 ? 15.776 -8.457 -11.842 1.00 93.25 316 SER A CA 1
ATOM 2456 C C . SER A 1 316 ? 16.669 -8.688 -10.628 1.00 93.25 316 SER A C 1
ATOM 2458 O O . SER A 1 316 ? 16.861 -9.829 -10.218 1.00 93.25 316 SER A O 1
ATOM 2460 N N . ILE A 1 317 ? 17.156 -7.618 -9.988 1.00 94.25 317 ILE A N 1
ATOM 2461 C CA . ILE A 1 317 ? 17.926 -7.713 -8.740 1.00 94.25 317 ILE A CA 1
ATOM 2462 C C . ILE A 1 317 ? 17.091 -8.361 -7.637 1.00 94.25 317 ILE A C 1
ATOM 2464 O O . ILE A 1 317 ? 17.571 -9.258 -6.948 1.00 94.25 317 ILE A O 1
ATOM 2468 N N . LEU A 1 318 ? 15.852 -7.907 -7.453 1.00 92.12 318 LEU A N 1
ATOM 2469 C CA . LEU A 1 318 ? 15.006 -8.372 -6.357 1.00 92.12 318 LEU A CA 1
ATOM 2470 C C . LEU A 1 318 ? 14.645 -9.854 -6.534 1.00 92.12 318 LEU A C 1
ATOM 2472 O O . LEU A 1 318 ? 14.898 -10.655 -5.636 1.00 92.12 318 LEU A O 1
ATOM 2476 N N . LYS A 1 319 ? 14.179 -10.237 -7.728 1.00 93.56 319 LYS A N 1
ATOM 2477 C CA . LYS A 1 319 ? 13.886 -11.630 -8.098 1.00 93.56 319 LYS A CA 1
ATOM 2478 C C . LYS A 1 319 ? 15.130 -12.513 -8.042 1.00 93.56 319 LYS A C 1
ATOM 2480 O O . LYS A 1 319 ? 15.089 -13.573 -7.424 1.00 93.56 319 LYS A O 1
ATOM 2485 N N . GLY A 1 320 ? 16.238 -12.072 -8.637 1.00 96.12 320 GLY A N 1
ATOM 2486 C CA . GLY A 1 320 ? 17.489 -12.826 -8.672 1.00 96.12 320 GLY A CA 1
ATOM 2487 C C . GLY A 1 320 ? 18.010 -13.118 -7.268 1.00 96.12 320 GLY A C 1
ATOM 2488 O O . GLY A 1 320 ? 18.293 -14.268 -6.944 1.00 96.12 320 GLY A O 1
ATOM 2489 N N . VAL A 1 321 ? 18.037 -12.108 -6.393 1.00 95.88 321 VAL A N 1
ATOM 2490 C CA . VAL A 1 321 ? 18.440 -12.289 -4.994 1.00 95.88 321 VAL A CA 1
ATOM 2491 C C . VAL A 1 321 ? 17.545 -13.301 -4.286 1.00 95.88 321 VAL A C 1
ATOM 2493 O O . VAL A 1 321 ? 18.069 -14.282 -3.761 1.00 95.88 321 VAL A O 1
ATOM 2496 N N . VAL A 1 322 ? 16.223 -13.097 -4.296 1.00 95.00 322 VAL A N 1
ATOM 2497 C CA . VAL A 1 322 ? 15.273 -13.975 -3.590 1.00 95.00 322 VAL A CA 1
ATOM 2498 C C . VAL A 1 322 ? 15.358 -15.413 -4.110 1.00 95.00 322 VAL A C 1
ATOM 2500 O O . VAL A 1 322 ? 15.374 -16.345 -3.309 1.00 95.00 322 VAL A O 1
ATOM 2503 N N . SER A 1 323 ? 15.495 -15.603 -5.426 1.00 96.38 323 SER A N 1
ATOM 2504 C CA . SER A 1 323 ? 15.577 -16.933 -6.043 1.00 96.38 323 SER A CA 1
ATOM 2505 C C . SER A 1 323 ? 16.820 -17.730 -5.633 1.00 96.38 323 SER A C 1
ATOM 2507 O O . SER A 1 323 ? 16.749 -18.950 -5.516 1.00 96.38 323 SER A O 1
ATOM 2509 N N . VAL A 1 324 ? 17.947 -17.054 -5.383 1.00 97.25 324 VAL A N 1
ATOM 2510 C CA . VAL A 1 324 ? 19.222 -17.711 -5.061 1.00 97.25 324 VAL A CA 1
ATOM 2511 C C . VAL A 1 324 ? 19.388 -17.922 -3.559 1.00 97.25 324 VAL A C 1
ATOM 2513 O O . VAL A 1 324 ? 19.826 -18.990 -3.138 1.00 97.25 324 VAL A O 1
ATOM 2516 N N . ILE A 1 325 ? 19.065 -16.922 -2.730 1.00 96.38 325 ILE A N 1
ATOM 2517 C CA . ILE A 1 325 ? 19.283 -17.020 -1.273 1.00 96.38 325 ILE A CA 1
ATOM 2518 C C . ILE A 1 325 ? 18.081 -17.602 -0.521 1.00 96.38 325 ILE A C 1
ATOM 2520 O O . ILE A 1 325 ? 18.215 -17.985 0.645 1.00 96.38 325 ILE A O 1
ATOM 2524 N N . GLY A 1 326 ? 16.924 -17.669 -1.180 1.00 96.12 326 GLY A N 1
ATOM 2525 C CA . GLY A 1 326 ? 15.654 -18.083 -0.601 1.00 96.12 326 GLY A CA 1
ATOM 2526 C C . GLY A 1 326 ? 14.966 -16.970 0.192 1.00 96.12 326 GLY A C 1
ATOM 2527 O O . GLY A 1 326 ? 15.605 -16.129 0.828 1.00 96.12 326 GLY A O 1
ATOM 2528 N N . GLU A 1 327 ? 13.636 -17.001 0.189 1.00 93.62 327 GLU A N 1
ATOM 2529 C CA . GLU A 1 327 ? 12.766 -16.003 0.824 1.00 93.62 327 GLU A CA 1
ATOM 2530 C C . GLU A 1 327 ? 13.048 -15.827 2.325 1.00 93.62 327 GLU A C 1
ATOM 2532 O O . GLU A 1 327 ? 13.168 -14.709 2.825 1.00 93.62 327 GLU A O 1
ATOM 2537 N N . ARG A 1 328 ? 13.250 -16.934 3.047 1.00 94.62 328 ARG A N 1
ATOM 2538 C CA . ARG A 1 328 ? 13.569 -16.898 4.478 1.00 94.62 328 ARG A CA 1
ATOM 2539 C C . ARG A 1 328 ? 14.862 -16.130 4.758 1.00 94.62 328 ARG A C 1
ATOM 2541 O O . ARG A 1 328 ? 14.854 -15.201 5.559 1.00 94.62 328 ARG A O 1
ATOM 2548 N N . SER A 1 329 ? 15.959 -16.495 4.093 1.00 96.00 329 SER A N 1
ATOM 2549 C CA . SER A 1 329 ? 17.258 -15.833 4.279 1.00 96.00 329 SER A CA 1
ATOM 2550 C C . SER A 1 329 ? 17.202 -14.365 3.857 1.00 96.00 329 SER A C 1
ATOM 2552 O O . SER A 1 329 ? 17.888 -13.521 4.434 1.00 96.00 329 SER A O 1
ATOM 2554 N N . TYR A 1 330 ? 16.384 -14.055 2.848 1.00 95.69 330 TYR A N 1
ATOM 2555 C CA . TYR A 1 330 ? 16.133 -12.694 2.400 1.00 95.69 330 TYR A CA 1
ATOM 2556 C C . TYR A 1 330 ? 15.505 -11.845 3.513 1.00 95.69 330 TYR A C 1
ATOM 2558 O O . TYR A 1 330 ? 16.107 -10.848 3.917 1.00 95.69 330 TYR A O 1
ATOM 2566 N N . TYR A 1 331 ? 14.375 -12.269 4.085 1.00 94.25 331 TYR A N 1
ATOM 2567 C CA . TYR A 1 331 ? 13.725 -11.538 5.179 1.00 94.25 331 TYR A CA 1
ATOM 2568 C C . TYR A 1 331 ? 14.536 -11.543 6.480 1.00 94.25 331 TYR A C 1
ATOM 2570 O O . TYR A 1 331 ? 14.577 -10.530 7.183 1.00 94.25 331 TYR A O 1
ATOM 2578 N N . GLU A 1 332 ? 15.262 -12.625 6.779 1.00 95.69 332 GLU A N 1
ATOM 2579 C CA . GLU A 1 332 ? 16.216 -12.650 7.892 1.00 95.69 332 GLU A CA 1
ATOM 2580 C C . GLU A 1 332 ? 17.294 -11.571 7.700 1.00 95.69 332 GLU A C 1
ATOM 2582 O O . GLU A 1 332 ? 17.545 -10.788 8.616 1.00 95.69 332 GLU A O 1
ATOM 2587 N N . GLY A 1 333 ? 17.859 -11.442 6.496 1.00 96.19 333 GLY A N 1
ATOM 2588 C CA . GLY A 1 333 ? 18.829 -10.399 6.163 1.00 96.19 333 GLY A CA 1
ATOM 2589 C C . GLY A 1 333 ? 18.274 -8.980 6.315 1.00 96.19 333 GLY A C 1
ATOM 2590 O O . GLY A 1 333 ? 18.922 -8.137 6.938 1.00 96.19 333 GLY A O 1
ATOM 2591 N N . LEU A 1 334 ? 17.059 -8.731 5.815 1.00 95.75 334 LEU A N 1
ATOM 2592 C CA . LEU A 1 334 ? 16.378 -7.439 5.962 1.00 95.75 334 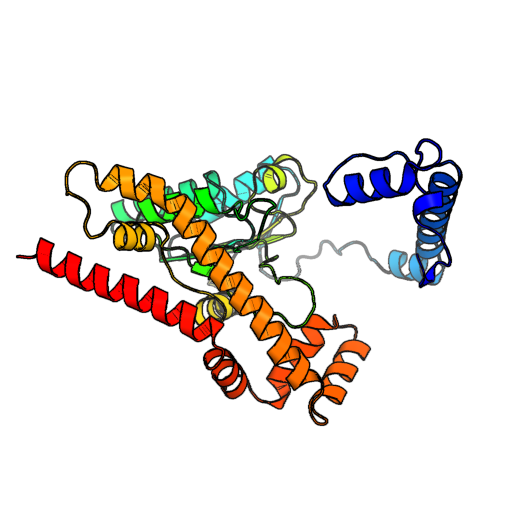LEU A CA 1
ATOM 2593 C C . LEU A 1 334 ? 16.127 -7.080 7.431 1.00 95.75 334 LEU A C 1
ATOM 2595 O O . LEU A 1 334 ? 16.338 -5.936 7.827 1.00 95.75 334 LEU A O 1
ATOM 2599 N N . SER A 1 335 ? 15.742 -8.055 8.259 1.00 95.88 335 SER A N 1
ATOM 2600 C CA . SER A 1 335 ? 15.467 -7.813 9.681 1.00 95.88 335 SER A CA 1
ATOM 2601 C C . SER A 1 335 ? 16.711 -7.465 10.510 1.00 95.88 335 SER A C 1
ATOM 2603 O O . SER A 1 335 ? 16.604 -6.923 11.613 1.00 95.88 335 SER A O 1
ATOM 2605 N N . GLN A 1 336 ? 17.911 -7.752 9.991 1.00 96.94 336 GLN A N 1
ATOM 2606 C CA . GLN A 1 336 ? 19.163 -7.386 10.650 1.00 96.94 336 GLN A CA 1
ATOM 2607 C C . GLN A 1 336 ? 19.602 -5.944 10.401 1.00 96.94 336 GLN A C 1
ATOM 2609 O O . GLN A 1 336 ? 20.483 -5.467 11.128 1.00 96.94 336 GLN A O 1
ATOM 2614 N N . LEU A 1 337 ? 18.992 -5.259 9.430 1.00 97.50 337 LEU A N 1
ATOM 2615 C CA . LEU A 1 337 ? 19.334 -3.888 9.074 1.00 97.50 337 LEU A CA 1
ATOM 2616 C C . LEU A 1 337 ? 19.011 -2.918 10.230 1.00 97.50 337 LEU A C 1
ATOM 2618 O O . LEU A 1 337 ? 17.904 -2.977 10.776 1.00 97.50 337 LEU A O 1
ATOM 2622 N N . PRO A 1 338 ? 19.945 -2.035 10.630 1.00 98.12 338 PRO A N 1
ATOM 2623 C CA . PRO A 1 338 ? 19.706 -0.949 11.575 1.00 98.12 338 PRO A CA 1
ATOM 2624 C C . PRO A 1 338 ? 18.360 -0.230 11.426 1.00 98.12 338 PRO A C 1
ATOM 2626 O O . PRO A 1 338 ? 17.629 -0.134 12.409 1.00 98.12 338 PRO A O 1
ATOM 2629 N N . ALA A 1 339 ? 17.988 0.213 10.224 1.00 96.75 339 ALA A N 1
ATOM 2630 C CA . ALA A 1 339 ? 16.738 0.938 10.004 1.00 96.75 339 ALA A CA 1
ATOM 2631 C C . ALA A 1 339 ? 15.494 0.073 10.273 1.00 96.75 339 ALA A C 1
ATOM 2633 O O . ALA A 1 339 ? 14.519 0.553 10.854 1.00 96.75 339 ALA A O 1
ATOM 2634 N N . TYR A 1 340 ? 15.541 -1.225 9.942 1.00 97.31 340 TYR A N 1
ATOM 2635 C CA . TYR A 1 340 ? 14.476 -2.164 10.309 1.00 97.31 340 TYR A CA 1
ATOM 2636 C C . TYR A 1 340 ? 14.354 -2.292 11.832 1.00 97.31 340 TYR A C 1
ATOM 2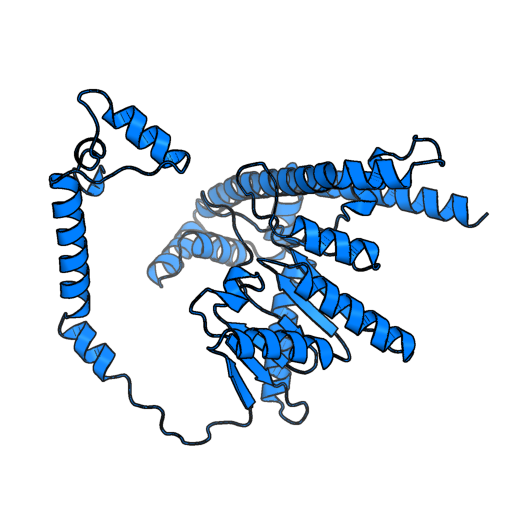638 O O . TYR A 1 340 ? 13.254 -2.236 12.383 1.00 97.31 340 TYR A O 1
ATOM 2646 N N . LYS A 1 341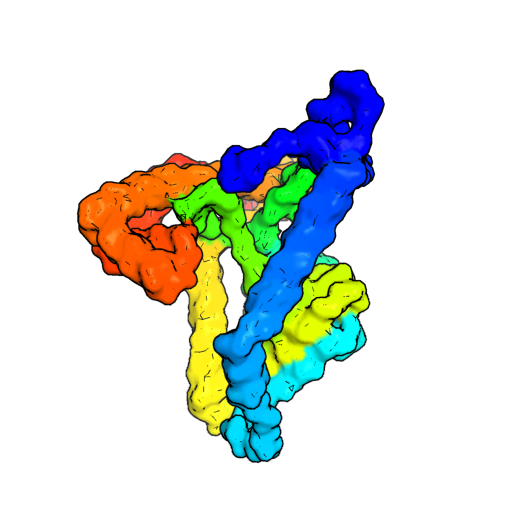 ? 15.485 -2.421 12.537 1.00 97.94 341 LYS A N 1
ATOM 2647 C CA . LYS A 1 341 ? 15.506 -2.495 14.006 1.00 97.94 341 LYS A CA 1
ATOM 2648 C C . LYS A 1 341 ? 14.927 -1.230 14.632 1.00 97.94 341 LYS A C 1
ATOM 2650 O O . LYS A 1 341 ? 14.095 -1.342 15.525 1.00 97.94 341 LYS A O 1
ATOM 2655 N N . THR A 1 342 ? 15.273 -0.051 14.114 1.00 97.38 342 THR A N 1
ATOM 2656 C CA . THR A 1 342 ? 14.683 1.223 14.550 1.00 97.38 342 THR A CA 1
ATOM 2657 C C . THR A 1 342 ? 13.163 1.242 14.378 1.00 97.38 342 THR A C 1
ATOM 2659 O O . THR A 1 342 ? 12.460 1.569 15.332 1.00 97.38 342 THR A O 1
ATOM 2662 N N . LEU A 1 343 ? 12.635 0.838 13.216 1.00 96.56 343 LEU A N 1
ATOM 2663 C CA . LEU A 1 343 ? 11.185 0.739 12.992 1.00 96.56 343 LEU A CA 1
ATOM 2664 C C . LEU A 1 343 ? 10.506 -0.160 14.040 1.00 96.56 343 LEU A C 1
ATOM 2666 O O . LEU A 1 343 ? 9.500 0.226 14.642 1.00 96.56 343 LEU A O 1
ATOM 2670 N N . MET A 1 344 ? 11.073 -1.343 14.297 1.00 97.44 344 MET A N 1
ATOM 2671 C CA . MET A 1 344 ? 10.528 -2.288 15.278 1.00 97.44 344 MET A CA 1
ATOM 2672 C C . MET A 1 344 ? 10.622 -1.769 16.719 1.00 97.44 344 MET A C 1
ATOM 2674 O O . MET A 1 344 ? 9.684 -1.949 17.495 1.00 97.44 344 MET A O 1
ATOM 2678 N N . GLU A 1 345 ? 11.714 -1.098 17.085 1.00 97.69 345 GLU A N 1
ATOM 2679 C CA . GLU A 1 345 ? 11.887 -0.485 18.406 1.00 97.69 345 GLU A CA 1
ATOM 2680 C C . GLU A 1 345 ? 10.867 0.629 18.660 1.00 97.69 345 GLU A C 1
ATOM 2682 O O . GLU A 1 345 ? 10.280 0.695 19.742 1.00 97.69 345 GLU A O 1
ATOM 2687 N N . GLU A 1 346 ? 10.623 1.499 17.678 1.00 97.12 346 GLU A N 1
ATOM 2688 C CA . GLU A 1 346 ? 9.637 2.577 17.796 1.00 97.12 346 GLU A CA 1
ATOM 2689 C C . GLU A 1 346 ? 8.211 2.032 17.899 1.00 97.12 346 GLU A C 1
ATOM 2691 O O . GLU A 1 346 ? 7.443 2.466 18.764 1.00 97.12 346 GLU A O 1
ATOM 2696 N N . LYS A 1 347 ? 7.879 1.008 17.104 1.00 97.38 347 LYS A N 1
ATOM 2697 C CA . LYS A 1 347 ? 6.608 0.288 17.237 1.00 97.38 347 LYS A CA 1
ATOM 2698 C C . LYS A 1 347 ? 6.444 -0.306 18.640 1.00 97.38 347 LYS A C 1
ATOM 2700 O O . LYS A 1 347 ? 5.437 -0.048 19.299 1.00 97.38 347 LYS A O 1
ATOM 2705 N N . ALA A 1 348 ? 7.454 -1.020 19.138 1.00 97.75 348 ALA A N 1
ATOM 2706 C CA . ALA A 1 348 ? 7.416 -1.641 20.462 1.00 97.75 348 ALA A CA 1
ATOM 2707 C C . ALA A 1 348 ? 7.254 -0.611 21.597 1.00 97.75 348 ALA A C 1
ATOM 2709 O O . ALA A 1 348 ? 6.536 -0.862 22.569 1.00 97.75 348 ALA A O 1
ATOM 2710 N N . LYS A 1 349 ? 7.870 0.577 21.481 1.00 97.25 349 LYS A N 1
ATOM 2711 C CA . LYS A 1 349 ? 7.684 1.681 22.443 1.00 97.25 349 LYS A CA 1
ATOM 2712 C C . LYS A 1 349 ? 6.226 2.136 22.507 1.00 97.25 349 LYS A C 1
ATOM 2714 O O . LYS A 1 349 ? 5.700 2.343 23.603 1.00 97.25 349 LYS A O 1
ATOM 2719 N N . VAL A 1 350 ? 5.576 2.291 21.353 1.00 97.12 350 VAL A N 1
ATOM 2720 C CA . VAL A 1 350 ? 4.163 2.686 21.273 1.00 97.12 350 VAL A CA 1
ATOM 2721 C C . VAL A 1 350 ? 3.256 1.589 21.831 1.00 97.12 350 VAL A C 1
ATOM 2723 O O . VAL A 1 350 ? 2.392 1.879 22.658 1.00 97.12 350 VAL A O 1
ATOM 2726 N N . GLU A 1 351 ? 3.488 0.325 21.480 1.00 96.50 351 GLU A N 1
ATOM 2727 C CA . GLU A 1 351 ? 2.721 -0.812 22.007 1.00 96.50 351 GLU A CA 1
ATOM 2728 C C . GLU A 1 351 ? 2.832 -0.937 23.534 1.00 96.50 351 GLU A C 1
ATOM 2730 O O . GLU A 1 351 ? 1.823 -1.113 24.225 1.00 96.50 351 GLU A O 1
ATOM 2735 N N . ALA A 1 352 ? 4.037 -0.770 24.088 1.00 96.38 352 ALA A N 1
ATOM 2736 C CA . ALA A 1 352 ? 4.261 -0.785 25.531 1.00 96.38 352 ALA A CA 1
ATOM 2737 C C . ALA A 1 352 ? 3.520 0.356 26.250 1.00 96.38 352 ALA A C 1
ATOM 2739 O O . ALA A 1 352 ? 2.998 0.165 27.354 1.00 96.38 352 ALA A O 1
ATOM 2740 N N . TRP A 1 353 ? 3.449 1.539 25.631 1.00 95.50 353 TRP A N 1
ATOM 2741 C CA . TRP A 1 353 ? 2.659 2.657 26.145 1.00 95.50 353 TRP A CA 1
ATOM 2742 C C . TRP A 1 353 ? 1.153 2.352 26.115 1.00 95.50 353 TRP A C 1
ATOM 2744 O O . TRP A 1 353 ? 0.501 2.478 27.154 1.00 95.50 353 TRP A O 1
ATOM 2754 N N . LYS A 1 354 ? 0.612 1.856 24.993 1.00 93.94 354 LYS A N 1
ATOM 2755 C CA . LYS A 1 354 ? -0.810 1.475 24.875 1.00 93.94 354 LYS A CA 1
ATOM 2756 C C . LYS A 1 354 ? -1.215 0.429 25.910 1.00 93.94 354 LYS A C 1
ATOM 2758 O O . LYS A 1 354 ? -2.255 0.554 26.554 1.00 93.94 354 LYS A O 1
ATOM 2763 N N . ALA A 1 355 ? -0.378 -0.590 26.104 1.00 93.12 355 ALA A N 1
ATOM 2764 C CA . ALA A 1 355 ? -0.619 -1.635 27.094 1.00 93.12 355 ALA A CA 1
ATOM 2765 C C . ALA A 1 355 ? -0.661 -1.084 28.530 1.00 93.12 355 ALA A C 1
ATOM 2767 O O . ALA A 1 355 ? -1.397 -1.610 29.367 1.00 93.12 355 ALA A O 1
ATOM 2768 N N . LYS A 1 356 ? 0.104 -0.023 28.823 1.00 91.00 356 LYS A N 1
ATOM 2769 C CA . LYS A 1 356 ? 0.036 0.698 30.102 1.00 91.00 356 LYS A CA 1
ATOM 2770 C C . LYS A 1 356 ? -1.265 1.486 30.236 1.00 91.00 356 LYS A C 1
ATOM 2772 O O . LYS A 1 356 ? -1.952 1.300 31.234 1.00 91.00 356 LYS A O 1
ATOM 2777 N N . GLU A 1 357 ? -1.624 2.306 29.249 1.00 85.56 357 GLU A N 1
ATOM 2778 C CA . GLU A 1 357 ? -2.871 3.095 29.266 1.00 85.56 357 GLU A CA 1
ATOM 2779 C C . GLU A 1 357 ? -4.102 2.199 29.458 1.00 85.56 357 GLU A C 1
ATOM 2781 O O . GLU A 1 357 ? -4.925 2.450 30.333 1.00 85.56 357 GLU A O 1
ATOM 2786 N N . ALA A 1 358 ? -4.186 1.082 28.729 1.00 85.12 358 ALA A N 1
ATOM 2787 C CA . ALA A 1 358 ? -5.310 0.151 28.830 1.00 85.12 358 ALA A CA 1
ATOM 2788 C C . ALA A 1 358 ? -5.483 -0.476 30.229 1.00 85.12 358 ALA A C 1
ATOM 2790 O O . ALA A 1 358 ? -6.582 -0.910 30.570 1.00 85.12 358 ALA A O 1
ATOM 2791 N N . ARG A 1 359 ? -4.416 -0.548 31.038 1.00 80.44 359 ARG A N 1
ATOM 2792 C CA . ARG A 1 359 ? -4.488 -1.016 32.433 1.00 80.44 359 ARG A CA 1
ATOM 2793 C C . ARG A 1 359 ? -4.980 0.076 33.379 1.00 80.44 359 ARG A C 1
ATOM 2795 O O . ARG A 1 359 ? -5.722 -0.245 34.297 1.00 80.44 359 ARG A O 1
ATOM 2802 N N . TYR A 1 360 ? -4.595 1.331 33.148 1.00 73.31 360 TYR A N 1
ATOM 2803 C CA . TYR A 1 360 ? -5.019 2.465 33.976 1.00 73.31 360 TYR A CA 1
ATOM 2804 C C . TYR A 1 360 ? -6.505 2.802 33.825 1.00 73.31 360 TYR A C 1
ATOM 2806 O O . TYR A 1 360 ? -7.095 3.273 34.782 1.00 73.31 360 TYR A O 1
ATOM 2814 N N . HIS A 1 361 ? -7.112 2.534 32.665 1.00 62.03 361 HIS A N 1
ATOM 2815 C CA . HIS A 1 361 ? -8.541 2.803 32.423 1.00 62.03 361 HIS A CA 1
ATOM 2816 C C . HIS A 1 361 ? -9.473 1.619 32.748 1.00 62.03 361 HIS A C 1
ATOM 2818 O O . HIS A 1 361 ? -10.683 1.724 32.568 1.00 62.03 361 HIS A O 1
ATOM 2824 N N . LYS A 1 362 ? -8.927 0.474 33.184 1.00 56.66 362 LYS A N 1
ATOM 2825 C CA . LYS A 1 362 ? -9.699 -0.722 33.590 1.00 56.66 362 LYS A CA 1
ATOM 2826 C C . LYS A 1 362 ? -9.766 -0.939 35.108 1.00 56.66 362 LYS A C 1
ATOM 2828 O O . LYS A 1 362 ? -10.455 -1.865 35.533 1.00 56.66 362 LYS A O 1
ATOM 2833 N N . GLY A 1 363 ? -9.036 -0.151 35.894 1.00 40.59 363 GLY A N 1
ATOM 2834 C CA . GLY A 1 363 ? -9.107 -0.118 37.359 1.00 40.59 363 GLY A CA 1
ATOM 2835 C C . GLY A 1 363 ? -9.628 1.229 37.812 1.00 40.59 363 GLY A C 1
ATOM 2836 O O . GLY A 1 363 ? -10.268 1.252 38.883 1.00 40.59 363 GLY A O 1
#

pLDDT: mean 88.91, std 10.09, range [39.53, 98.38]

Radius of gyration: 24.71 Å; chains: 1; bounding box: 55×58×79 Å

Foldseek 3Di:
DVVVPDDQLQFWDDPVVCSVVLVVVVVVVDDTHTDPVNVVVVVVVVVVVVVVCPPPVNVVVVVVPDDDPPDDDDDKDKDKDQALVSLVCLLLVQLQPFQAEKFEAAQAQAPVNLVSNLVNQVVQVVVVGGYHYEAEYELDQDVPLHGNRLVSQQSNVVSVHFYWYFQDAWQDDDDDTSQWQWMAGPFWIKGWNAHPDPCSSHPDRIMIMTITQDPVDPVSVVVSVVVVVVSVCRVPQGTATDRLLLLLCLVLVPPDPVCSNVSSVVCSRVSSSVLSVLSVVLNVQSNVVLNVQCPDPQQVVQLVVVVVVPDDSRVSSVCSSCVRCPPVSVSVVSCPDPSNVVSVVSRVSSVVSVVVVVVVVVD

Secondary structure (DSSP, 8-state):
-TTTT--GGGSB--STT-HHHHHHHHHTT---PBPHHHHHHHHHHHHHHHHHHTSHHHHHHHHT-PPP-----SS--EEEE-SHHHHHHHHHHHHHH-SSEEEEEES---HHHHHHHHHHHHHHHHTT---EEEEEE-----TTS--TTHHHHHHHHHTT--PEEE-PPP-SSS------B-EEESSEEEEES--SSHHHHHTS---EEEEEP-TT-HHHHHHHHHHHHHHHHHHHHSEE---HHHHHHHHTTTS-STTHHHHHHHHHHHHHHHHHHHHHHHHHHHHHHHHHHTTSTTTHHHHHHHHHTT--HHHHHHHHHHHHH-HHHHHHHHHTSHHHHHHHHHHHHHHHHHHHHHHHT--